Protein AF-A0A3D3HXI6-F1 (afdb_monomer_lite)

Sequence (287 aa):
MFSDQHLHKLTSINSIERLLDFLRQELDWPLADGDVESLTFEYEPEDLGLKPEHAPKINRIYQIRSMTKDQPWGIFFIDFENKKLPITLMRRILNHLRVKNRSQAIQSWNAGDLLFMTTYGEEAEGMREVAFAHFHQQAGDLPTLNVFQWDAQDTEAKLKTTYQTLRGNLGWPADINDADAWRNQWRQPFKHKAGHTIRTAKGLAEKLAELSRQIRDRVNEVLAAETEKGPVTKLYIAFKGALIHDLKAEDFADTFAQTITYGLFSAAVSRRYPEEAGSKSLTTETI

Structure (mmCIF, N/CA/C/O backbone):
data_AF-A0A3D3HXI6-F1
#
_entry.id   AF-A0A3D3HXI6-F1
#
loop_
_atom_site.group_PDB
_atom_site.id
_atom_site.type_symbol
_atom_site.label_atom_id
_atom_site.label_alt_id
_atom_site.label_comp_id
_atom_site.label_asym_id
_atom_site.label_entity_id
_atom_site.label_seq_id
_atom_site.pdbx_PDB_ins_code
_atom_site.Cartn_x
_atom_site.Cartn_y
_atom_site.Cartn_z
_atom_site.occupancy
_atom_site.B_iso_or_equiv
_atom_site.auth_seq_id
_atom_site.auth_comp_id
_atom_site.auth_asym_id
_atom_site.auth_atom_id
_atom_site.pdbx_PDB_model_num
ATOM 1 N N . MET A 1 1 ? 9.291 -12.986 14.597 1.00 56.41 1 MET A N 1
ATOM 2 C CA . MET A 1 1 ? 8.526 -12.087 15.493 1.00 56.41 1 MET A CA 1
ATOM 3 C C . MET A 1 1 ? 8.560 -10.700 14.872 1.00 56.41 1 MET A C 1
ATOM 5 O O . MET A 1 1 ? 9.619 -10.313 14.404 1.00 56.41 1 MET A O 1
ATOM 9 N N . PHE A 1 2 ? 7.425 -10.009 14.760 1.00 72.81 2 PHE A N 1
ATOM 10 C CA . PHE A 1 2 ? 7.391 -8.642 14.224 1.00 72.81 2 PHE A CA 1
ATOM 11 C C . PHE A 1 2 ? 7.980 -7.674 15.263 1.00 72.81 2 PHE A C 1
ATOM 13 O O . PHE A 1 2 ? 7.606 -7.790 16.428 1.00 72.81 2 PHE A O 1
ATOM 20 N N . SER A 1 3 ? 8.899 -6.790 14.867 1.00 83.88 3 SER A N 1
ATOM 21 C CA . SER A 1 3 ? 9.623 -5.873 15.758 1.00 83.88 3 SER A CA 1
ATOM 22 C C . SER A 1 3 ? 9.557 -4.428 15.254 1.00 83.88 3 SER A C 1
ATOM 24 O O . SER A 1 3 ? 9.268 -4.189 14.078 1.00 83.88 3 SER A O 1
ATOM 26 N N . ASP A 1 4 ? 9.903 -3.473 16.119 1.00 82.88 4 ASP A N 1
ATOM 27 C CA . ASP A 1 4 ? 9.992 -2.042 15.781 1.00 82.88 4 ASP A CA 1
ATOM 28 C C . ASP A 1 4 ? 10.967 -1.763 14.630 1.00 82.88 4 ASP A C 1
ATOM 30 O O . ASP A 1 4 ? 10.783 -0.834 13.843 1.00 82.88 4 ASP A O 1
ATOM 34 N N . GLN A 1 5 ? 11.980 -2.617 14.467 1.00 87.44 5 GLN A N 1
ATOM 35 C CA . GLN A 1 5 ? 12.914 -2.532 13.350 1.00 87.44 5 GLN A CA 1
ATOM 36 C C . GLN A 1 5 ? 12.219 -2.772 12.000 1.00 87.44 5 GLN A C 1
ATOM 38 O O . GLN A 1 5 ? 12.543 -2.095 11.024 1.00 87.44 5 GLN A O 1
ATOM 43 N N . HIS A 1 6 ? 11.246 -3.687 11.933 1.00 88.69 6 HIS A N 1
ATOM 44 C CA . HIS A 1 6 ? 10.480 -3.928 10.706 1.00 88.69 6 HIS A CA 1
ATOM 45 C C . HIS A 1 6 ? 9.572 -2.742 10.364 1.00 88.69 6 HIS A C 1
ATOM 47 O O . HIS A 1 6 ? 9.449 -2.391 9.191 1.00 88.69 6 HIS A O 1
ATOM 53 N N . LEU A 1 7 ? 8.976 -2.097 11.376 1.00 87.00 7 LEU A N 1
ATOM 54 C CA . LEU A 1 7 ? 8.206 -0.864 11.183 1.00 87.00 7 LEU A CA 1
ATOM 55 C C . LEU A 1 7 ? 9.090 0.228 10.594 1.00 87.00 7 LEU A C 1
ATOM 57 O O . LEU A 1 7 ? 8.753 0.785 9.554 1.00 87.00 7 LEU A O 1
ATOM 61 N N . HIS A 1 8 ? 10.252 0.466 11.203 1.00 88.31 8 HIS A N 1
ATOM 62 C CA . HIS A 1 8 ? 11.180 1.491 10.741 1.00 88.31 8 HIS A CA 1
ATOM 63 C C . HIS A 1 8 ? 11.639 1.258 9.294 1.00 88.31 8 HIS A C 1
ATOM 65 O O . HIS A 1 8 ? 11.675 2.191 8.490 1.00 88.31 8 HIS A O 1
ATOM 71 N N . LYS A 1 9 ? 11.956 0.010 8.927 1.00 91.00 9 LYS A N 1
ATOM 72 C CA . LYS A 1 9 ? 12.316 -0.335 7.545 1.00 91.00 9 LYS A CA 1
ATOM 73 C C . LYS A 1 9 ? 11.165 -0.089 6.571 1.00 91.00 9 LYS A C 1
ATOM 75 O O . LYS A 1 9 ? 11.407 0.455 5.504 1.00 91.00 9 LYS A O 1
ATOM 80 N N . LEU A 1 10 ? 9.928 -0.423 6.941 1.00 91.50 10 LEU A N 1
ATOM 81 C CA . LEU A 1 10 ? 8.755 -0.199 6.092 1.00 91.50 10 LEU A CA 1
ATOM 82 C C . LEU A 1 10 ? 8.437 1.296 5.899 1.00 91.50 10 LEU A C 1
ATOM 84 O O . LEU A 1 10 ? 8.071 1.709 4.799 1.00 91.50 10 LEU A O 1
ATOM 88 N N . THR A 1 11 ? 8.555 2.106 6.953 1.00 90.00 11 THR A N 1
ATOM 89 C CA . THR A 1 11 ? 8.225 3.543 6.916 1.00 90.00 11 THR A CA 1
ATOM 90 C C . THR A 1 11 ? 9.346 4.412 6.353 1.00 90.00 11 THR A C 1
ATOM 92 O O . THR A 1 11 ? 9.101 5.562 6.008 1.00 90.00 11 THR A O 1
ATOM 95 N N . SER A 1 12 ? 10.576 3.896 6.269 1.00 89.94 12 SER A N 1
ATOM 96 C CA . SER A 1 12 ? 11.726 4.619 5.702 1.00 89.94 12 SER A CA 1
ATOM 97 C C . SER A 1 12 ? 11.874 4.460 4.185 1.00 89.94 12 SER A C 1
ATOM 99 O O . SER A 1 12 ? 12.809 5.011 3.605 1.00 89.94 12 SER A O 1
ATOM 101 N N . ILE A 1 13 ? 10.964 3.735 3.526 1.00 91.75 13 ILE A N 1
ATOM 102 C CA . ILE A 1 13 ? 10.958 3.585 2.068 1.00 91.75 13 ILE A CA 1
ATOM 103 C C . ILE A 1 13 ? 10.524 4.910 1.437 1.00 91.75 13 ILE A C 1
ATOM 105 O O . ILE A 1 13 ? 9.343 5.237 1.391 1.00 91.75 13 ILE A O 1
ATOM 109 N N . ASN A 1 14 ? 11.491 5.674 0.942 1.00 88.69 14 ASN A N 1
ATOM 110 C CA . ASN A 1 14 ? 11.259 6.948 0.255 1.00 88.69 14 ASN A CA 1
ATOM 111 C C . ASN A 1 14 ? 12.102 7.123 -1.020 1.00 88.69 14 ASN A C 1
ATOM 113 O O . ASN A 1 14 ? 11.890 8.092 -1.752 1.00 88.69 14 ASN A O 1
ATOM 117 N N . SER A 1 15 ? 13.004 6.175 -1.290 1.00 90.81 15 SER A N 1
ATOM 118 C CA . SER A 1 15 ? 13.916 6.140 -2.430 1.00 90.81 15 SER A CA 1
ATOM 119 C C . SER A 1 15 ? 14.063 4.711 -2.966 1.00 90.81 15 SER A C 1
ATOM 121 O O . SER A 1 15 ? 13.658 3.740 -2.313 1.00 90.81 15 SER A O 1
ATOM 123 N N . ILE A 1 16 ? 14.670 4.574 -4.148 1.00 94.25 16 ILE A N 1
ATOM 124 C CA . ILE A 1 16 ? 14.946 3.269 -4.760 1.00 94.25 16 ILE A CA 1
ATOM 125 C C . ILE A 1 16 ? 15.924 2.441 -3.918 1.00 94.25 16 ILE A C 1
ATOM 127 O O . ILE A 1 16 ? 15.717 1.246 -3.751 1.00 94.25 16 ILE A O 1
ATOM 131 N N . GLU A 1 17 ? 16.939 3.056 -3.314 1.00 93.81 17 GLU A N 1
ATOM 132 C CA . GLU A 1 17 ? 17.927 2.379 -2.467 1.00 93.81 17 GLU A CA 1
ATOM 133 C C . GLU A 1 17 ? 17.247 1.728 -1.259 1.00 93.81 17 GLU A C 1
ATOM 135 O O . GLU A 1 17 ? 17.401 0.532 -1.013 1.00 93.81 17 GLU A O 1
ATOM 140 N N . ARG A 1 18 ? 16.414 2.502 -0.549 1.00 93.69 18 ARG A N 1
ATOM 141 C CA . ARG A 1 18 ? 15.660 2.020 0.617 1.00 93.69 18 ARG A CA 1
ATOM 142 C C . ARG A 1 18 ? 14.665 0.930 0.239 1.00 93.69 18 ARG A C 1
ATOM 144 O O . ARG A 1 18 ? 14.468 -0.012 1.005 1.00 93.69 18 ARG A O 1
ATOM 151 N N . LEU A 1 19 ? 14.052 1.047 -0.938 1.00 95.25 19 LEU A N 1
ATOM 152 C CA . LEU A 1 19 ? 13.181 0.012 -1.472 1.00 95.25 19 LEU A CA 1
ATOM 153 C C . LEU A 1 19 ? 13.962 -1.276 -1.759 1.00 95.25 19 LEU A C 1
ATOM 155 O O . LEU A 1 19 ? 13.554 -2.328 -1.283 1.00 95.25 19 LEU A O 1
ATOM 159 N N . LEU A 1 20 ? 15.077 -1.213 -2.491 1.00 95.62 20 LEU A N 1
ATOM 160 C CA . LEU A 1 20 ? 15.899 -2.387 -2.810 1.00 95.62 20 LEU A CA 1
ATOM 161 C C . LEU A 1 20 ? 16.409 -3.080 -1.538 1.00 95.62 20 LEU A C 1
ATOM 163 O O . LEU A 1 20 ? 16.346 -4.307 -1.446 1.00 95.62 20 LEU A O 1
ATOM 167 N N . ASP A 1 21 ? 16.822 -2.311 -0.530 1.00 94.44 21 ASP A N 1
ATOM 168 C CA . ASP A 1 21 ? 17.205 -2.845 0.779 1.00 94.44 21 ASP A CA 1
ATOM 169 C C . ASP A 1 21 ? 16.044 -3.561 1.475 1.00 94.44 21 ASP A C 1
ATOM 171 O O . ASP A 1 21 ? 16.225 -4.660 2.006 1.00 94.44 21 ASP A O 1
ATOM 175 N N . PHE A 1 22 ? 14.841 -2.982 1.443 1.00 95.25 22 PHE A N 1
ATOM 176 C CA . PHE A 1 22 ? 13.644 -3.623 1.982 1.00 95.25 22 PHE A CA 1
ATOM 177 C C . PHE A 1 22 ? 13.309 -4.919 1.230 1.00 95.25 22 PHE A C 1
ATOM 179 O O . PHE A 1 22 ? 13.075 -5.949 1.858 1.00 95.25 22 PHE A O 1
ATOM 186 N N . LEU A 1 23 ? 13.340 -4.916 -0.104 1.00 96.00 23 LEU A N 1
ATOM 187 C CA . LEU A 1 23 ? 13.078 -6.111 -0.912 1.00 96.00 23 LEU A CA 1
ATOM 188 C C . LEU A 1 23 ? 14.084 -7.232 -0.594 1.00 96.00 23 LEU A C 1
ATOM 190 O O . LEU A 1 23 ? 13.684 -8.380 -0.393 1.00 96.00 23 LEU A O 1
ATOM 194 N N . ARG A 1 24 ? 15.377 -6.897 -0.483 1.00 94.94 24 ARG A N 1
ATOM 195 C CA . ARG A 1 24 ? 16.449 -7.854 -0.169 1.00 94.94 24 ARG A CA 1
ATOM 196 C C . ARG A 1 24 ? 16.308 -8.421 1.245 1.00 94.94 24 ARG A C 1
ATOM 198 O O . ARG A 1 24 ? 16.303 -9.633 1.427 1.00 94.94 24 ARG A O 1
ATOM 205 N N . GLN A 1 25 ? 16.209 -7.551 2.249 1.00 93.69 25 GLN A N 1
ATOM 206 C CA . GLN A 1 25 ? 16.309 -7.945 3.660 1.00 93.69 25 GLN A CA 1
ATOM 207 C C . GLN A 1 25 ? 14.980 -8.421 4.247 1.00 93.69 25 GLN A C 1
ATOM 209 O O . GLN A 1 25 ? 14.967 -9.279 5.124 1.00 93.69 25 GLN A O 1
ATOM 214 N N . GLU A 1 26 ? 13.869 -7.840 3.793 1.00 94.62 26 GLU A N 1
ATOM 215 C CA . GLU A 1 26 ? 12.546 -8.056 4.373 1.00 94.62 26 GLU A CA 1
ATOM 216 C C . GLU A 1 26 ? 11.618 -8.840 3.463 1.00 94.62 26 GLU A C 1
ATOM 218 O O . GLU A 1 26 ? 10.618 -9.328 3.969 1.00 94.62 26 GLU A O 1
ATOM 223 N N . LEU A 1 27 ? 11.906 -9.043 2.172 1.00 95.62 27 LEU A N 1
ATOM 224 C CA . LEU A 1 27 ? 11.091 -9.885 1.273 1.00 95.62 27 LEU A CA 1
ATOM 225 C C . LEU A 1 27 ? 11.862 -11.066 0.643 1.00 95.62 27 LEU A C 1
ATOM 227 O O . LEU A 1 27 ? 11.282 -11.803 -0.149 1.00 95.62 27 LEU A O 1
ATOM 231 N N . ASP A 1 28 ? 13.124 -11.292 1.023 1.00 95.25 28 ASP A N 1
ATOM 232 C CA . ASP A 1 28 ? 14.001 -12.366 0.512 1.00 95.25 28 ASP A CA 1
ATOM 233 C C . ASP A 1 28 ? 14.252 -12.304 -1.003 1.00 95.25 28 ASP A C 1
ATOM 235 O O . ASP A 1 28 ? 14.486 -13.328 -1.647 1.00 95.25 28 ASP A O 1
ATOM 239 N N . TRP A 1 29 ? 14.186 -11.117 -1.610 1.00 96.00 29 TRP A N 1
ATOM 240 C CA . TRP A 1 29 ? 14.470 -10.998 -3.037 1.00 96.00 29 TRP A CA 1
ATOM 241 C C . TRP A 1 29 ? 15.962 -11.266 -3.297 1.00 96.00 29 TRP A C 1
ATOM 243 O O . TRP A 1 29 ? 16.801 -10.645 -2.637 1.00 96.00 29 TRP A O 1
ATOM 253 N N . PRO A 1 30 ? 16.321 -12.129 -4.272 1.00 94.75 30 PRO A N 1
ATOM 254 C CA . PRO A 1 30 ? 17.699 -12.495 -4.595 1.00 94.75 30 PRO A CA 1
ATOM 255 C C . PRO A 1 30 ? 18.368 -11.393 -5.428 1.00 94.75 30 PRO A C 1
ATOM 257 O O . PRO A 1 30 ? 18.804 -11.599 -6.560 1.00 94.75 30 PRO A O 1
ATOM 260 N N . LEU A 1 31 ? 18.393 -10.183 -4.875 1.00 92.81 31 LEU A N 1
ATOM 261 C CA . LEU A 1 31 ? 19.082 -9.034 -5.440 1.00 92.81 31 LEU A CA 1
ATOM 262 C C . LEU A 1 31 ? 20.581 -9.214 -5.216 1.00 92.81 31 LEU A C 1
ATOM 264 O O . LEU A 1 31 ? 21.012 -9.364 -4.072 1.00 92.81 31 LEU A O 1
ATOM 268 N N . ALA A 1 32 ? 21.361 -9.163 -6.297 1.00 86.75 32 ALA A N 1
ATOM 269 C CA . ALA A 1 32 ? 22.816 -9.205 -6.217 1.00 86.75 32 ALA A CA 1
ATOM 270 C C . ALA A 1 32 ? 23.358 -8.076 -5.324 1.00 86.75 32 ALA A C 1
ATOM 272 O O . ALA A 1 32 ? 22.712 -7.036 -5.141 1.00 86.75 32 ALA A O 1
ATOM 273 N N . ASP A 1 33 ? 24.550 -8.279 -4.773 1.00 81.94 33 ASP A N 1
ATOM 274 C CA . ASP A 1 33 ? 25.285 -7.206 -4.115 1.00 81.94 33 ASP A CA 1
ATOM 275 C C . ASP A 1 33 ? 25.761 -6.220 -5.185 1.00 81.94 33 ASP A C 1
ATOM 277 O O . ASP A 1 33 ? 26.449 -6.595 -6.135 1.00 81.94 33 ASP A O 1
ATOM 281 N N . GLY A 1 34 ? 25.339 -4.967 -5.059 1.00 82.00 34 GLY A N 1
ATOM 282 C CA . GLY A 1 34 ? 25.547 -3.952 -6.079 1.00 82.00 34 GLY A CA 1
ATOM 283 C C . GLY A 1 34 ? 24.804 -2.664 -5.755 1.00 82.00 34 GLY A C 1
ATOM 284 O O . GLY A 1 34 ? 23.965 -2.619 -4.849 1.00 82.00 34 GLY A O 1
ATOM 285 N N . ASP A 1 35 ? 25.147 -1.616 -6.493 1.00 88.19 35 ASP A N 1
ATOM 286 C CA . ASP A 1 35 ? 24.468 -0.326 -6.465 1.00 88.19 35 ASP A CA 1
ATOM 287 C C . ASP A 1 35 ? 23.186 -0.333 -7.320 1.00 88.19 35 ASP A C 1
ATOM 289 O O . ASP A 1 35 ? 22.835 -1.318 -7.976 1.00 88.19 35 ASP A O 1
ATOM 293 N N . VAL A 1 36 ? 22.466 0.788 -7.312 1.00 90.88 36 VAL A N 1
ATOM 294 C CA . VAL A 1 36 ? 21.223 0.952 -8.080 1.00 90.88 36 VAL A CA 1
ATOM 295 C C . VAL A 1 36 ? 21.457 0.745 -9.579 1.00 90.88 36 VAL A C 1
ATOM 297 O O . VAL A 1 36 ? 20.647 0.087 -10.230 1.00 90.88 36 VAL A O 1
ATOM 300 N N . GLU A 1 37 ? 22.565 1.246 -10.125 1.00 90.44 37 GLU A N 1
ATOM 301 C CA . GLU A 1 37 ? 22.885 1.171 -11.557 1.00 90.44 37 GLU A CA 1
ATOM 302 C C . GLU A 1 37 ? 23.059 -0.278 -12.034 1.00 90.44 37 GLU A C 1
ATOM 304 O O . GLU A 1 37 ? 22.563 -0.672 -13.095 1.00 90.44 37 GLU A O 1
ATOM 309 N N . SER A 1 38 ? 23.713 -1.109 -11.220 1.00 91.88 38 SER A N 1
ATOM 310 C CA . SER A 1 38 ? 23.904 -2.529 -11.524 1.00 91.88 38 SER A CA 1
ATOM 311 C C . SER A 1 38 ? 22.612 -3.347 -11.429 1.00 91.88 38 SER A C 1
ATOM 313 O O . SER A 1 38 ? 22.458 -4.338 -12.147 1.00 91.88 38 SER A O 1
ATOM 315 N N . LEU A 1 39 ? 21.666 -2.931 -10.581 1.00 93.44 39 LEU A N 1
ATOM 316 C CA . LEU A 1 39 ? 20.417 -3.648 -10.307 1.00 93.44 39 LEU A CA 1
ATOM 317 C C . LEU A 1 39 ? 19.233 -3.165 -11.148 1.00 93.44 39 LEU A C 1
ATOM 319 O O . LEU A 1 39 ? 18.200 -3.840 -11.195 1.00 93.44 39 LEU A O 1
ATOM 323 N N . THR A 1 40 ? 19.361 -2.025 -11.824 1.00 94.75 40 THR A N 1
ATOM 324 C CA . THR A 1 40 ? 18.249 -1.390 -12.535 1.00 94.75 40 THR A CA 1
ATOM 325 C C . THR A 1 40 ? 18.613 -0.968 -13.959 1.00 94.75 40 THR A C 1
ATOM 327 O O . THR A 1 40 ? 19.767 -1.045 -14.387 1.00 94.75 40 THR A O 1
ATOM 330 N N . PHE A 1 41 ? 17.590 -0.593 -14.720 1.00 93.44 41 PHE A N 1
ATOM 331 C CA . PHE A 1 41 ? 17.695 0.193 -15.942 1.00 93.44 41 PHE A CA 1
ATOM 332 C C . PHE A 1 41 ? 16.931 1.495 -15.725 1.00 93.44 41 PHE A C 1
ATOM 334 O O . PHE A 1 41 ? 15.755 1.454 -15.359 1.00 93.44 41 PHE A O 1
ATOM 341 N N . GLU A 1 42 ? 17.591 2.628 -15.929 1.00 93.81 42 GLU A N 1
ATOM 342 C CA . GLU A 1 42 ? 16.956 3.944 -15.877 1.00 93.81 42 GLU A CA 1
ATOM 343 C C . GLU A 1 42 ? 16.207 4.222 -17.182 1.00 93.81 42 GLU A C 1
ATOM 345 O O . GLU A 1 42 ? 16.656 3.820 -18.257 1.00 93.81 42 GLU A O 1
ATOM 350 N N . TYR A 1 43 ? 15.049 4.866 -17.070 1.00 91.06 43 TYR A N 1
ATOM 351 C CA . TYR A 1 43 ? 14.214 5.267 -18.199 1.00 91.06 43 TYR A CA 1
ATOM 352 C C . TYR A 1 43 ? 13.936 6.760 -18.124 1.00 91.06 43 TYR A C 1
ATOM 354 O O . TYR A 1 43 ? 13.587 7.275 -17.059 1.00 91.06 43 TYR A O 1
ATOM 362 N N . GLU A 1 44 ? 13.969 7.423 -19.273 1.00 89.75 44 GLU A N 1
ATOM 363 C CA . GLU A 1 44 ? 13.403 8.759 -19.389 1.00 89.75 44 GLU A CA 1
ATOM 364 C C . GLU A 1 44 ? 11.875 8.676 -19.565 1.00 89.75 44 GLU A C 1
ATOM 366 O O . GLU A 1 44 ? 11.343 7.677 -20.075 1.00 89.75 44 GLU A O 1
ATOM 371 N N . PRO A 1 45 ? 11.108 9.709 -19.173 1.00 88.62 45 PRO A N 1
ATOM 372 C CA . PRO A 1 45 ? 9.664 9.747 -19.400 1.00 88.62 45 PRO A CA 1
ATOM 373 C C . PRO A 1 45 ? 9.270 9.483 -20.866 1.00 88.62 45 PRO A C 1
ATOM 375 O O . PRO A 1 45 ? 8.275 8.799 -21.137 1.00 88.62 45 PRO A O 1
ATOM 378 N N . GLU A 1 46 ? 10.054 9.991 -21.816 1.00 86.56 46 GLU A N 1
ATOM 379 C CA . GLU A 1 46 ? 9.859 9.824 -23.256 1.00 86.56 46 GLU A CA 1
ATOM 380 C C . GLU A 1 46 ? 9.989 8.361 -23.701 1.00 86.56 46 GLU A C 1
ATOM 382 O O . GLU A 1 46 ? 9.214 7.921 -24.559 1.00 86.56 46 GLU A O 1
ATOM 387 N N . ASP A 1 47 ? 10.887 7.589 -23.078 1.00 84.94 47 ASP A N 1
ATOM 388 C CA . ASP A 1 47 ? 11.080 6.158 -23.358 1.00 84.94 47 ASP A CA 1
ATOM 389 C C . ASP A 1 47 ? 9.843 5.327 -22.990 1.00 84.94 47 ASP A C 1
ATOM 391 O O . ASP A 1 47 ? 9.640 4.228 -23.502 1.00 84.94 47 ASP A O 1
ATOM 395 N N . LEU A 1 48 ? 8.980 5.863 -22.121 1.00 84.50 48 LEU A N 1
ATOM 396 C CA . LEU A 1 48 ? 7.706 5.262 -21.727 1.00 84.50 48 LEU A CA 1
ATOM 397 C C . LEU A 1 48 ? 6.495 5.922 -22.399 1.00 84.50 48 LEU A C 1
ATOM 399 O O . LEU A 1 48 ? 5.350 5.756 -21.960 1.00 84.50 48 LEU A O 1
ATOM 403 N N . GLY A 1 49 ? 6.729 6.668 -23.482 1.00 82.06 49 GLY A N 1
ATOM 404 C CA . GLY A 1 49 ? 5.686 7.306 -24.279 1.00 82.06 49 GLY A CA 1
ATOM 405 C C . GLY A 1 49 ? 4.963 8.436 -23.552 1.00 82.06 49 GLY A C 1
ATOM 406 O O . GLY A 1 49 ? 3.813 8.753 -23.888 1.00 82.06 49 GLY A O 1
ATOM 407 N N . LEU A 1 50 ? 5.597 9.030 -22.541 1.00 85.75 50 LEU A N 1
ATOM 408 C CA . LEU A 1 50 ? 5.089 10.230 -21.898 1.00 85.75 50 LEU A CA 1
ATOM 409 C C . LEU A 1 50 ? 5.499 11.455 -22.708 1.00 85.75 50 LEU A C 1
ATOM 411 O O . LEU A 1 50 ? 6.581 11.538 -23.278 1.00 85.75 50 LEU A O 1
ATOM 415 N N . LYS A 1 51 ? 4.579 12.414 -22.794 1.00 84.94 51 LYS A N 1
ATOM 416 C CA . LYS A 1 51 ? 4.842 13.690 -23.452 1.00 84.94 51 LYS A CA 1
ATOM 417 C C . LYS A 1 51 ? 5.681 14.587 -22.531 1.00 84.94 51 LYS A C 1
ATOM 419 O O . LYS A 1 51 ? 5.486 14.506 -21.315 1.00 84.94 51 LYS A O 1
ATOM 424 N N . PRO A 1 52 ? 6.457 15.539 -23.079 1.00 80.62 52 PRO A N 1
ATOM 425 C CA . PRO A 1 52 ? 7.249 16.482 -22.282 1.00 80.62 52 PRO A CA 1
ATOM 426 C C . PRO A 1 52 ? 6.432 17.264 -21.240 1.00 80.62 52 PRO A C 1
ATOM 428 O O . PRO A 1 52 ? 6.917 17.574 -20.163 1.00 80.62 52 PRO A O 1
ATOM 431 N N . GLU A 1 53 ? 5.145 17.523 -21.500 1.00 83.25 53 GLU A N 1
ATOM 432 C CA . GLU A 1 53 ? 4.219 18.177 -20.553 1.00 83.25 53 GLU A CA 1
ATOM 433 C C . GLU A 1 53 ? 3.941 17.368 -19.266 1.00 83.25 53 GLU A C 1
ATOM 435 O O . GLU A 1 53 ? 3.368 17.881 -18.302 1.00 83.25 53 GLU A O 1
ATOM 440 N N . HIS A 1 54 ? 4.270 16.076 -19.256 1.00 79.31 54 HIS A N 1
ATOM 441 C CA . HIS A 1 54 ? 4.103 15.182 -18.113 1.00 79.31 54 HIS A CA 1
ATOM 442 C C . HIS A 1 54 ? 5.425 14.864 -17.410 1.00 79.31 54 HIS A C 1
ATOM 444 O O . HIS A 1 54 ? 5.375 14.475 -16.245 1.00 79.31 54 HIS A O 1
ATOM 450 N N . ALA A 1 55 ? 6.562 15.061 -18.085 1.00 73.62 55 ALA A N 1
ATOM 451 C CA . ALA A 1 55 ? 7.895 14.769 -17.567 1.00 73.62 55 ALA A CA 1
ATOM 452 C C . ALA A 1 55 ? 8.212 15.475 -16.233 1.00 73.62 55 ALA A C 1
ATOM 454 O O . ALA A 1 55 ? 8.667 14.780 -15.332 1.00 73.62 55 ALA A O 1
ATOM 455 N N . PRO A 1 56 ? 7.859 16.764 -16.006 1.00 75.81 56 PRO A N 1
ATOM 456 C CA . PRO A 1 56 ? 8.156 17.433 -14.735 1.00 75.81 56 PRO A CA 1
ATOM 457 C C . PRO A 1 56 ? 7.540 16.755 -13.509 1.00 75.81 56 PRO A C 1
ATOM 459 O O . PRO A 1 56 ? 7.996 16.967 -12.403 1.00 75.81 56 PRO A O 1
ATOM 462 N N . LYS A 1 57 ? 6.497 15.935 -13.691 1.00 83.50 57 LYS A N 1
ATOM 463 C CA . LYS A 1 57 ? 5.784 15.277 -12.588 1.00 83.50 57 LYS A CA 1
ATOM 464 C C . LYS A 1 57 ? 6.461 13.992 -12.111 1.00 83.50 57 LYS A C 1
ATOM 466 O O . LYS A 1 57 ? 5.955 13.359 -11.182 1.00 83.50 57 LYS A O 1
ATOM 471 N N . ILE A 1 58 ? 7.526 13.565 -12.783 1.00 88.81 58 ILE A N 1
ATOM 472 C CA . ILE A 1 58 ? 8.247 12.327 -12.514 1.00 88.81 58 ILE A CA 1
ATOM 473 C C . ILE A 1 58 ? 9.687 12.693 -12.200 1.00 88.81 58 ILE A C 1
ATOM 475 O O . ILE A 1 58 ? 10.367 13.292 -13.023 1.00 88.81 58 ILE A O 1
ATOM 479 N N . ASN A 1 59 ? 10.146 12.294 -11.021 1.00 90.50 59 ASN A N 1
ATOM 480 C CA . ASN A 1 59 ? 11.520 12.517 -10.607 1.00 90.50 59 ASN A CA 1
ATOM 481 C C . ASN A 1 59 ? 12.443 11.481 -11.245 1.00 90.50 59 ASN A C 1
ATOM 483 O O . ASN A 1 59 ? 13.501 11.836 -11.751 1.00 90.50 59 ASN A O 1
ATOM 487 N N . ARG A 1 60 ? 12.067 10.193 -11.172 1.00 92.81 60 ARG A N 1
ATOM 488 C CA . ARG A 1 60 ? 12.891 9.062 -11.629 1.00 92.81 60 ARG A CA 1
ATOM 489 C C . ARG A 1 60 ? 12.046 7.863 -12.030 1.00 92.81 60 ARG A C 1
ATOM 491 O O . ARG A 1 60 ? 10.987 7.617 -11.445 1.00 92.81 60 ARG A O 1
ATOM 498 N N . ILE A 1 61 ? 12.558 7.077 -12.972 1.00 94.44 61 ILE A N 1
ATOM 499 C CA . ILE A 1 61 ? 11.953 5.823 -13.420 1.00 94.44 61 ILE A CA 1
ATOM 500 C C . ILE A 1 61 ? 13.046 4.763 -13.521 1.00 94.44 61 ILE A C 1
ATOM 502 O O . ILE A 1 61 ? 13.973 4.891 -14.314 1.00 94.44 61 ILE A O 1
ATOM 506 N N . TYR A 1 62 ? 12.900 3.682 -12.759 1.00 95.69 62 TYR A N 1
ATOM 507 C CA . TYR A 1 62 ? 13.799 2.536 -12.823 1.00 95.69 62 TYR A CA 1
ATOM 508 C C . TYR A 1 62 ? 13.017 1.263 -13.110 1.00 95.69 62 TYR A C 1
ATOM 510 O O . TYR A 1 62 ? 12.020 0.970 -12.457 1.00 95.69 62 TYR A O 1
ATOM 518 N N . GLN A 1 63 ? 13.491 0.449 -14.040 1.00 94.88 63 GLN A N 1
ATOM 519 C CA . GLN A 1 63 ? 13.104 -0.952 -14.125 1.00 94.88 63 GLN A CA 1
ATOM 520 C C . GLN A 1 63 ? 14.086 -1.777 -13.294 1.00 94.88 63 GLN A C 1
ATOM 522 O O . GLN A 1 63 ? 15.289 -1.731 -13.541 1.00 94.88 63 GLN A O 1
ATOM 527 N N . ILE A 1 64 ? 13.595 -2.575 -12.349 1.00 95.00 64 ILE A N 1
ATOM 528 C CA . ILE A 1 64 ? 14.437 -3.538 -11.632 1.00 95.00 64 ILE A CA 1
ATOM 529 C C . ILE A 1 64 ? 14.738 -4.707 -12.574 1.00 95.00 64 ILE A C 1
ATOM 531 O O . ILE A 1 64 ? 13.835 -5.256 -13.213 1.00 95.00 64 ILE A O 1
ATOM 535 N N . ARG A 1 65 ? 16.017 -5.080 -12.679 1.00 92.81 65 ARG A N 1
ATOM 536 C CA . ARG A 1 65 ? 16.465 -6.180 -13.539 1.00 92.81 65 ARG A CA 1
ATOM 537 C C . ARG A 1 65 ? 15.857 -7.502 -13.086 1.00 92.81 65 ARG A C 1
ATOM 539 O O . ARG A 1 65 ? 15.731 -7.768 -11.894 1.00 92.81 65 ARG A O 1
ATOM 546 N N . SER A 1 66 ? 15.512 -8.345 -14.055 1.00 91.50 66 SER A N 1
ATOM 547 C CA . SER A 1 66 ? 15.009 -9.691 -13.790 1.00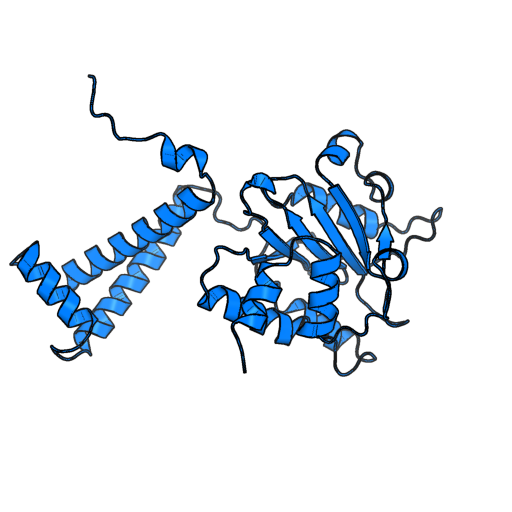 91.50 66 SER A CA 1
ATOM 548 C C . SER A 1 66 ? 16.063 -10.516 -13.054 1.00 91.50 66 SER A C 1
ATOM 550 O O . SER A 1 66 ? 17.207 -10.595 -13.500 1.00 91.50 66 SER A O 1
ATOM 552 N N . MET A 1 67 ? 15.678 -11.164 -11.956 1.00 92.75 67 MET A N 1
ATOM 553 C CA . MET A 1 67 ? 16.600 -11.979 -11.157 1.00 92.75 67 MET A CA 1
ATOM 554 C C . MET A 1 67 ? 16.692 -13.420 -11.673 1.00 92.75 67 MET A C 1
ATOM 556 O O . MET A 1 67 ? 17.625 -14.145 -11.341 1.00 92.75 67 MET A O 1
ATOM 560 N N . THR A 1 68 ? 15.729 -13.851 -12.494 1.00 89.44 68 THR A N 1
ATOM 561 C CA . THR A 1 68 ? 15.726 -15.162 -13.158 1.00 89.44 68 THR A CA 1
ATOM 562 C C . THR A 1 68 ? 15.329 -15.020 -14.625 1.00 89.44 68 THR A C 1
ATOM 564 O O . THR A 1 68 ? 14.685 -14.046 -15.020 1.00 89.44 68 THR A O 1
ATOM 567 N N . LYS A 1 69 ? 15.725 -15.997 -15.450 1.00 84.62 69 LYS A N 1
ATOM 568 C CA . LYS A 1 69 ? 15.472 -15.988 -16.899 1.00 84.62 69 LYS A CA 1
ATOM 569 C C . LYS A 1 69 ? 13.978 -16.035 -17.236 1.00 84.62 69 LYS A C 1
ATOM 571 O O . LYS A 1 69 ? 13.541 -15.333 -18.141 1.00 84.62 69 LYS A O 1
ATOM 576 N N . ASP A 1 70 ? 13.223 -16.833 -16.487 1.00 86.06 70 ASP A N 1
ATOM 577 C CA . ASP A 1 70 ? 11.801 -17.097 -16.726 1.00 86.06 70 ASP A CA 1
ATOM 578 C C . ASP A 1 70 ? 10.894 -16.310 -15.764 1.00 86.06 70 ASP A C 1
ATOM 580 O O . ASP A 1 70 ? 9.735 -16.660 -15.547 1.00 86.06 70 ASP A O 1
ATOM 584 N N . GLN A 1 71 ? 11.416 -15.216 -15.196 1.00 90.19 71 GLN A N 1
ATOM 585 C CA . GLN A 1 71 ? 10.647 -14.313 -14.350 1.00 90.19 71 GLN A CA 1
ATOM 586 C C . GLN A 1 71 ? 9.438 -13.762 -15.125 1.00 90.19 71 GLN A C 1
ATOM 588 O O . GLN A 1 71 ? 9.619 -13.072 -16.133 1.00 90.19 71 GLN A O 1
ATOM 593 N N . PRO A 1 72 ? 8.201 -13.990 -14.647 1.00 90.06 72 PRO A N 1
ATOM 594 C CA . PRO A 1 72 ? 7.020 -13.515 -15.351 1.00 90.06 72 PRO A CA 1
ATOM 595 C C . PRO A 1 72 ? 6.847 -11.998 -15.208 1.00 90.06 72 PRO A C 1
ATOM 597 O O . PRO A 1 72 ? 6.308 -11.363 -16.109 1.00 90.06 72 PRO A O 1
ATOM 600 N N . TRP A 1 73 ? 7.317 -11.414 -14.101 1.00 92.12 73 TRP A N 1
ATOM 601 C CA . TRP A 1 73 ? 7.036 -10.035 -13.707 1.00 92.12 73 TRP A CA 1
ATOM 602 C C . TRP A 1 73 ? 8.027 -9.005 -14.262 1.00 92.12 73 TRP A C 1
ATOM 604 O O . TRP A 1 73 ? 9.236 -9.129 -14.067 1.00 92.12 73 TRP A O 1
ATOM 614 N N . GLY A 1 74 ? 7.509 -7.927 -14.854 1.00 92.50 74 GLY A N 1
ATOM 615 C CA . GLY A 1 74 ? 8.236 -6.670 -15.038 1.00 92.50 74 GLY A CA 1
ATOM 616 C C . GLY A 1 74 ? 8.021 -5.759 -13.831 1.00 92.50 74 GLY A C 1
ATOM 617 O O . GLY A 1 74 ? 6.878 -5.456 -13.480 1.00 92.50 74 GLY A O 1
ATOM 618 N N . ILE A 1 75 ? 9.106 -5.345 -13.177 1.00 95.06 75 ILE A N 1
ATOM 619 C CA . ILE A 1 75 ? 9.048 -4.571 -11.934 1.00 95.06 75 ILE A CA 1
ATOM 620 C C . ILE A 1 75 ? 9.632 -3.187 -12.184 1.00 95.06 75 ILE A C 1
ATOM 622 O O . ILE A 1 75 ? 10.776 -3.058 -12.618 1.00 95.06 75 ILE A O 1
ATOM 626 N N . PHE A 1 76 ? 8.844 -2.159 -11.894 1.00 95.44 76 PHE A N 1
ATOM 627 C CA . PHE A 1 76 ? 9.214 -0.766 -12.105 1.00 95.44 76 PHE A CA 1
ATOM 628 C C . PHE A 1 76 ? 9.113 0.003 -10.800 1.00 95.44 76 PHE A C 1
ATOM 630 O O . PHE A 1 76 ? 8.102 -0.086 -10.108 1.00 95.44 76 PHE A O 1
ATOM 637 N N . PHE A 1 77 ? 10.128 0.796 -10.500 1.00 96.44 77 PHE A N 1
ATOM 638 C CA . PHE A 1 77 ? 10.067 1.857 -9.519 1.00 96.44 77 PHE A CA 1
ATOM 639 C C . PHE A 1 77 ? 9.823 3.195 -10.210 1.00 96.44 77 PHE A C 1
ATOM 641 O O . PHE A 1 77 ? 10.494 3.514 -11.191 1.00 96.44 77 PHE A O 1
ATOM 648 N N . ILE A 1 78 ? 8.868 3.975 -9.707 1.00 94.88 78 ILE A N 1
ATOM 649 C CA . ILE A 1 78 ? 8.584 5.311 -10.240 1.00 94.88 78 ILE A CA 1
ATOM 650 C C . ILE A 1 78 ? 8.440 6.284 -9.085 1.00 94.88 78 ILE A C 1
ATOM 652 O O . ILE A 1 78 ? 7.560 6.122 -8.237 1.00 94.88 78 ILE A O 1
ATOM 656 N N . ASP A 1 79 ? 9.270 7.315 -9.093 1.00 93.44 79 ASP A N 1
ATOM 657 C CA . ASP A 1 79 ? 9.155 8.409 -8.149 1.00 93.44 79 ASP A CA 1
ATOM 658 C C . ASP A 1 79 ? 8.416 9.592 -8.778 1.00 93.44 79 ASP A C 1
ATOM 660 O O . ASP A 1 79 ? 8.837 10.118 -9.809 1.00 93.44 79 ASP A O 1
ATOM 664 N N . PHE A 1 80 ? 7.313 10.011 -8.161 1.00 91.12 80 PHE A N 1
ATOM 665 C CA . PHE A 1 80 ? 6.520 11.153 -8.602 1.00 91.12 80 PHE A CA 1
ATOM 666 C C . PHE A 1 80 ? 6.702 12.356 -7.680 1.00 91.12 80 PHE A C 1
ATOM 668 O O . PHE A 1 80 ? 6.685 12.235 -6.456 1.00 91.12 80 PHE A O 1
ATOM 675 N N . GLU A 1 81 ? 6.707 13.543 -8.281 1.00 85.94 81 GLU A N 1
ATOM 676 C CA . GLU A 1 81 ? 6.598 14.820 -7.564 1.00 85.94 81 GLU A CA 1
ATOM 677 C C . GLU A 1 81 ? 5.158 15.069 -7.062 1.00 85.94 81 GLU A C 1
ATOM 679 O O . GLU A 1 81 ? 4.884 15.902 -6.202 1.00 85.94 81 GLU A O 1
ATOM 684 N N . ASN A 1 82 ? 4.173 14.359 -7.619 1.00 81.25 82 ASN A N 1
ATOM 685 C CA . ASN A 1 82 ? 2.767 14.616 -7.330 1.00 81.25 82 ASN A CA 1
ATOM 686 C C . ASN A 1 82 ? 2.404 14.395 -5.853 1.00 81.25 82 ASN A C 1
ATOM 688 O O . ASN A 1 82 ? 2.709 13.358 -5.278 1.00 81.25 82 ASN A O 1
ATOM 692 N N . LYS A 1 83 ? 1.552 15.273 -5.302 1.00 78.62 83 LYS A N 1
ATOM 693 C CA . LYS A 1 83 ? 0.924 15.076 -3.978 1.00 78.62 83 LYS A CA 1
ATOM 694 C C . LYS A 1 83 ? 0.056 13.805 -3.877 1.00 78.62 83 LYS A C 1
ATOM 696 O O . LYS A 1 83 ? -0.296 13.371 -2.790 1.00 78.62 83 LYS A O 1
ATOM 701 N N . LYS A 1 84 ? -0.386 13.244 -5.009 1.00 81.44 84 LYS A N 1
ATOM 702 C CA . LYS A 1 84 ? -1.268 12.064 -5.093 1.00 81.44 84 LYS A CA 1
ATOM 703 C C . LYS A 1 84 ? -0.808 11.160 -6.232 1.00 81.44 84 LYS A C 1
ATOM 705 O O . LYS A 1 84 ? -0.415 11.675 -7.277 1.00 81.44 84 LYS A O 1
ATOM 710 N N . LEU A 1 85 ? -0.984 9.846 -6.083 1.00 83.88 85 LEU A N 1
ATOM 711 C CA . LEU A 1 85 ? -0.656 8.861 -7.118 1.00 83.88 85 LEU A CA 1
ATOM 712 C C . LEU A 1 85 ? -1.329 9.193 -8.472 1.00 83.88 85 LEU A C 1
ATOM 714 O O . LEU A 1 85 ? -2.566 9.157 -8.573 1.00 83.88 85 LEU A O 1
ATOM 718 N N . PRO A 1 86 ? -0.565 9.479 -9.544 1.00 85.94 86 PRO A N 1
ATOM 719 C CA . PRO A 1 86 ? -1.129 9.907 -10.820 1.00 85.94 86 PRO A CA 1
ATOM 720 C C . PRO A 1 86 ? -1.591 8.714 -11.673 1.00 85.94 86 PRO A C 1
ATOM 722 O O . PRO A 1 86 ? -0.942 8.301 -12.633 1.00 85.94 86 PRO A O 1
ATOM 725 N N . ILE A 1 87 ? -2.783 8.188 -11.370 1.00 84.75 87 ILE A N 1
ATOM 726 C CA . ILE A 1 87 ? -3.377 7.008 -12.037 1.00 84.75 87 ILE A CA 1
ATOM 727 C C . ILE A 1 87 ? -3.386 7.136 -13.571 1.00 84.75 87 ILE A C 1
ATOM 729 O O . ILE A 1 87 ? -3.170 6.155 -14.283 1.00 84.75 87 ILE A O 1
ATOM 733 N N . THR A 1 88 ? -3.638 8.333 -14.103 1.00 83.00 88 THR A N 1
ATOM 734 C CA . THR A 1 88 ? -3.660 8.567 -15.555 1.00 83.00 88 THR A CA 1
ATOM 735 C C . THR A 1 88 ? -2.279 8.393 -16.187 1.00 83.00 88 THR A C 1
ATOM 737 O O . THR A 1 88 ? -2.195 7.823 -17.271 1.00 83.00 88 THR A O 1
ATOM 740 N N . LEU A 1 89 ? -1.203 8.829 -15.518 1.00 86.25 89 LEU A N 1
ATOM 741 C CA . LEU A 1 89 ? 0.172 8.620 -15.990 1.00 86.25 89 LEU A CA 1
ATOM 742 C C . LEU A 1 89 ? 0.535 7.136 -15.930 1.00 86.25 89 LEU A C 1
ATOM 744 O O . LEU A 1 89 ? 0.966 6.578 -16.933 1.00 86.25 89 LEU A O 1
ATOM 748 N N . MET A 1 90 ? 0.218 6.466 -14.821 1.00 88.50 90 MET A N 1
ATOM 749 C CA . MET A 1 90 ? 0.418 5.018 -14.662 1.00 88.50 90 MET A CA 1
ATOM 750 C C . MET A 1 90 ? -0.258 4.210 -15.778 1.00 88.50 90 MET A C 1
ATOM 752 O O . MET A 1 90 ? 0.321 3.281 -16.334 1.00 88.50 90 MET A O 1
ATOM 756 N N . ARG A 1 91 ? -1.490 4.583 -16.154 1.00 84.69 91 ARG A N 1
ATOM 757 C CA . ARG A 1 91 ? -2.212 3.957 -17.275 1.00 84.69 91 ARG A CA 1
ATOM 758 C C . ARG A 1 91 ? -1.540 4.202 -18.627 1.00 84.69 91 ARG A C 1
ATOM 760 O O . ARG A 1 91 ? -1.593 3.320 -19.480 1.00 84.69 91 ARG A O 1
ATOM 767 N N . ARG A 1 92 ? -0.935 5.375 -18.844 1.00 85.56 92 ARG A N 1
ATOM 768 C CA . ARG A 1 92 ? -0.178 5.671 -20.073 1.00 85.56 92 ARG A CA 1
ATOM 769 C C . ARG A 1 92 ? 1.084 4.816 -20.154 1.00 85.56 92 ARG A C 1
ATOM 771 O O . ARG A 1 92 ? 1.264 4.155 -21.171 1.00 85.56 92 ARG A O 1
ATOM 778 N N . ILE A 1 93 ? 1.857 4.759 -19.068 1.00 88.12 93 ILE A N 1
ATOM 779 C CA . ILE A 1 93 ? 3.062 3.923 -18.958 1.00 88.12 93 ILE A CA 1
ATOM 780 C C . ILE A 1 93 ? 2.718 2.456 -19.234 1.00 88.12 93 ILE A C 1
ATOM 782 O O . ILE A 1 93 ? 3.333 1.829 -20.092 1.00 88.12 93 ILE A O 1
ATOM 786 N N . LEU A 1 94 ? 1.667 1.925 -18.593 1.00 84.94 94 LEU A N 1
ATOM 787 C CA . LEU A 1 94 ? 1.192 0.564 -18.856 1.00 84.94 94 LEU A CA 1
ATOM 788 C C . LEU A 1 94 ? 0.919 0.329 -20.344 1.00 84.94 94 LEU A C 1
ATOM 790 O O . LEU A 1 94 ? 1.336 -0.680 -20.906 1.00 84.94 94 LEU A O 1
ATOM 794 N N . ASN A 1 95 ? 0.159 1.227 -20.971 1.00 82.00 95 ASN A N 1
ATOM 795 C CA . ASN A 1 95 ? -0.217 1.064 -22.368 1.00 82.00 95 ASN A CA 1
ATOM 796 C C . ASN A 1 95 ? 1.007 1.090 -23.286 1.00 82.00 95 ASN A C 1
ATOM 798 O O . ASN A 1 95 ? 1.005 0.361 -24.271 1.00 82.00 95 ASN A O 1
ATOM 802 N N . HIS A 1 96 ? 2.040 1.866 -22.952 1.00 83.81 96 HIS A N 1
ATOM 803 C CA . HIS A 1 96 ? 3.292 1.885 -23.699 1.00 83.81 96 HIS A CA 1
ATOM 804 C C . HIS A 1 96 ? 4.075 0.573 -23.544 1.00 83.81 96 HIS A C 1
ATOM 806 O O . HIS A 1 96 ? 4.410 -0.055 -24.544 1.00 83.81 96 HIS A O 1
ATOM 812 N N . LEU A 1 97 ? 4.259 0.090 -22.310 1.00 83.25 97 LEU A N 1
ATOM 813 C CA . LEU A 1 97 ? 5.001 -1.146 -22.001 1.00 83.25 97 LEU A CA 1
ATOM 814 C C . LEU A 1 97 ? 4.369 -2.429 -22.577 1.00 83.25 97 LEU A C 1
ATOM 816 O O . LEU A 1 97 ? 5.022 -3.468 -22.682 1.00 83.25 97 LEU A O 1
ATOM 820 N N . ARG A 1 98 ? 3.087 -2.381 -22.957 1.00 73.38 98 ARG A N 1
ATOM 821 C CA . ARG A 1 98 ? 2.395 -3.485 -23.646 1.00 73.38 98 ARG A CA 1
ATOM 822 C C . ARG A 1 98 ? 2.670 -3.524 -25.147 1.00 73.38 98 ARG A C 1
ATOM 824 O O . ARG A 1 98 ? 2.478 -4.569 -25.770 1.00 73.38 98 ARG A O 1
ATOM 831 N N . VAL A 1 99 ? 3.040 -2.398 -25.754 1.00 63.00 99 VAL A N 1
ATOM 832 C CA . VAL A 1 99 ? 3.245 -2.319 -27.200 1.00 63.00 99 VAL A CA 1
ATOM 833 C C . VAL A 1 99 ? 4.617 -2.890 -27.525 1.00 63.00 99 VAL A C 1
ATOM 835 O O . VAL A 1 99 ? 5.642 -2.413 -27.054 1.00 63.00 99 VAL A O 1
ATOM 838 N N . LYS A 1 100 ? 4.638 -3.926 -28.365 1.00 53.25 100 LYS A N 1
ATOM 839 C CA . LYS A 1 100 ? 5.872 -4.543 -28.850 1.00 53.25 100 LYS A CA 1
ATOM 840 C C . LYS A 1 100 ? 6.579 -3.568 -29.795 1.00 53.25 100 LYS A C 1
ATOM 842 O O . LYS A 1 100 ? 6.269 -3.530 -30.987 1.00 53.25 100 LYS A O 1
ATOM 847 N N . ASN A 1 101 ? 7.494 -2.762 -29.269 1.00 46.34 101 ASN A N 1
ATOM 848 C CA . ASN A 1 101 ? 8.253 -1.825 -30.085 1.00 46.34 101 ASN A CA 1
ATOM 849 C C . ASN A 1 101 ? 9.327 -2.608 -30.859 1.00 46.34 101 ASN A C 1
ATOM 851 O O . ASN A 1 101 ? 10.191 -3.244 -30.271 1.00 46.34 101 ASN A O 1
ATOM 855 N N . ARG A 1 102 ? 9.240 -2.643 -32.197 1.00 42.84 102 ARG A N 1
ATOM 856 C CA . ARG A 1 102 ? 10.169 -3.414 -33.055 1.00 42.84 102 ARG A CA 1
ATOM 857 C C . ARG A 1 102 ? 11.547 -2.753 -33.210 1.00 42.84 102 ARG A C 1
ATOM 859 O O . ARG A 1 102 ? 12.450 -3.393 -33.737 1.00 42.84 102 ARG A O 1
ATOM 866 N N . SER A 1 103 ? 11.694 -1.494 -32.800 1.00 45.38 103 SER A N 1
ATOM 867 C CA . SER A 1 103 ? 12.889 -0.664 -33.018 1.00 45.38 103 SER A CA 1
ATOM 868 C C . SER A 1 103 ? 13.797 -0.518 -31.793 1.00 45.38 103 SER A C 1
ATOM 870 O O . SER A 1 103 ? 14.943 -0.113 -31.947 1.00 45.38 103 SER A O 1
ATOM 872 N N . GLN A 1 104 ? 13.321 -0.862 -30.597 1.00 45.47 104 GLN A N 1
ATOM 873 C CA . GLN A 1 104 ? 14.102 -0.868 -29.360 1.00 45.47 104 GLN A CA 1
ATOM 874 C C . GLN A 1 104 ? 13.893 -2.216 -28.672 1.00 45.47 104 GLN A C 1
ATOM 876 O O . GLN A 1 104 ? 12.798 -2.771 -28.725 1.00 45.47 104 GLN A O 1
ATOM 881 N N . ALA A 1 105 ? 14.932 -2.756 -28.037 1.00 47.72 105 ALA A N 1
ATOM 882 C CA . ALA A 1 105 ? 14.908 -4.028 -27.312 1.00 47.72 105 ALA A CA 1
ATOM 883 C C . ALA A 1 105 ? 14.081 -3.962 -26.005 1.00 47.72 105 ALA A C 1
ATOM 885 O O . ALA A 1 105 ? 14.489 -4.495 -24.979 1.00 47.72 105 ALA A O 1
ATOM 886 N N . ILE A 1 106 ? 12.930 -3.286 -26.023 1.00 54.12 106 ILE A N 1
ATOM 887 C CA . ILE A 1 106 ? 12.019 -3.179 -24.888 1.00 54.12 106 ILE A CA 1
ATOM 888 C C . ILE A 1 106 ? 11.223 -4.480 -24.819 1.00 54.12 106 ILE A C 1
ATOM 890 O O . ILE A 1 106 ? 10.468 -4.834 -25.732 1.00 54.12 106 ILE A O 1
ATOM 894 N N . GLN A 1 107 ? 11.425 -5.220 -23.733 1.00 62.84 107 GLN A N 1
ATOM 895 C CA . GLN A 1 107 ? 10.648 -6.410 -23.420 1.00 62.84 107 GLN A CA 1
ATOM 896 C C . GLN A 1 107 ? 9.167 -6.020 -23.284 1.00 62.84 107 GLN A C 1
ATOM 898 O O . GLN A 1 107 ? 8.830 -5.030 -22.648 1.00 62.84 107 GLN A O 1
ATOM 903 N N . SER A 1 108 ? 8.267 -6.771 -23.917 1.00 66.88 108 SER A N 1
ATOM 904 C CA . SER A 1 108 ? 6.823 -6.537 -23.803 1.00 66.88 108 SER A CA 1
ATOM 905 C C . SER A 1 108 ? 6.235 -7.438 -22.722 1.00 66.88 108 SER A C 1
ATOM 907 O O . SER A 1 108 ? 6.412 -8.657 -22.803 1.00 66.88 108 SER A O 1
ATOM 909 N N . TRP A 1 109 ? 5.489 -6.871 -21.773 1.00 80.38 109 TRP A N 1
ATOM 910 C CA . TRP A 1 109 ? 4.814 -7.628 -20.711 1.00 80.38 109 TRP A CA 1
ATOM 911 C C . TRP A 1 109 ? 3.299 -7.686 -20.906 1.00 80.38 109 TRP A C 1
ATOM 913 O O . TRP A 1 109 ? 2.677 -6.793 -21.491 1.00 80.38 109 TRP A O 1
ATOM 923 N N . ASN A 1 110 ? 2.675 -8.725 -20.347 1.00 81.62 110 ASN A N 1
ATOM 924 C CA . ASN A 1 110 ? 1.232 -8.715 -20.137 1.00 81.62 110 ASN A CA 1
ATOM 925 C C . ASN A 1 110 ? 0.881 -7.679 -19.063 1.00 81.62 110 ASN A C 1
ATOM 927 O O . ASN A 1 110 ? 1.625 -7.492 -18.105 1.00 81.62 110 ASN A O 1
ATOM 931 N N . ALA A 1 111 ? -0.295 -7.051 -19.164 1.00 77.38 111 ALA A N 1
ATOM 932 C CA . ALA A 1 111 ? -0.741 -6.085 -18.153 1.00 77.38 111 ALA A CA 1
ATOM 933 C C . ALA A 1 111 ? -0.771 -6.701 -16.740 1.00 77.38 111 ALA A C 1
ATOM 935 O O . ALA A 1 111 ? -0.377 -6.062 -15.769 1.00 77.38 111 ALA A O 1
ATOM 936 N N . GLY A 1 112 ? -1.189 -7.969 -16.665 1.00 83.62 112 GLY A N 1
ATOM 937 C CA . GLY A 1 112 ? -1.244 -8.767 -15.443 1.00 83.62 112 GLY A CA 1
ATOM 938 C C . GLY A 1 112 ? 0.104 -9.286 -14.936 1.00 83.62 112 GLY A C 1
ATOM 939 O O . GLY A 1 112 ? 0.100 -10.036 -13.961 1.00 83.62 112 GLY A O 1
ATOM 940 N N . ASP A 1 113 ? 1.208 -8.899 -15.569 1.00 89.44 113 ASP A N 1
ATOM 941 C CA . ASP A 1 113 ? 2.572 -9.302 -15.224 1.00 89.44 113 ASP A CA 1
ATOM 942 C C . ASP A 1 113 ? 3.455 -8.070 -14.924 1.00 89.44 113 ASP A C 1
ATOM 944 O O . ASP A 1 113 ? 4.678 -8.141 -14.958 1.00 89.44 113 ASP A O 1
ATOM 948 N N . LEU A 1 114 ? 2.845 -6.914 -14.633 1.00 91.62 114 LEU A N 1
ATOM 949 C CA . LEU A 1 114 ? 3.553 -5.691 -14.248 1.00 91.62 114 LEU A CA 1
ATOM 950 C C . LEU A 1 114 ? 3.274 -5.324 -12.789 1.00 91.62 114 LEU A C 1
ATOM 952 O O . LEU A 1 114 ? 2.117 -5.323 -12.343 1.00 91.62 114 LEU A O 1
ATOM 956 N N . LEU A 1 115 ? 4.345 -4.988 -12.072 1.00 94.62 115 LEU A N 1
ATOM 957 C CA . LEU A 1 115 ? 4.331 -4.480 -10.705 1.00 94.62 115 LEU A CA 1
ATOM 958 C C . LEU A 1 115 ? 5.027 -3.119 -10.677 1.00 94.62 115 LEU A C 1
ATOM 960 O O . LEU A 1 115 ? 6.210 -3.009 -10.984 1.00 94.62 115 LEU A O 1
ATOM 964 N N . PHE A 1 116 ? 4.289 -2.088 -10.286 1.00 95.06 116 PHE A N 1
ATOM 965 C CA . PHE A 1 116 ? 4.827 -0.750 -10.096 1.00 95.06 116 PHE A CA 1
ATOM 966 C C . PHE A 1 116 ? 4.964 -0.458 -8.606 1.00 95.06 116 PHE A C 1
ATOM 968 O O . PHE A 1 116 ? 3.995 -0.568 -7.864 1.00 95.06 116 PHE A O 1
ATOM 975 N N . MET A 1 117 ? 6.149 -0.064 -8.170 1.00 96.06 117 MET A N 1
ATOM 976 C CA . MET A 1 117 ? 6.454 0.371 -6.816 1.00 96.06 117 MET A CA 1
ATOM 977 C C . MET A 1 117 ? 6.699 1.871 -6.870 1.00 96.06 117 MET A C 1
ATOM 979 O O . MET A 1 117 ? 7.659 2.329 -7.473 1.00 96.06 117 MET A O 1
ATOM 983 N N . THR A 1 118 ? 5.792 2.656 -6.314 1.00 94.31 118 THR A N 1
ATOM 984 C CA . THR A 1 118 ? 5.799 4.103 -6.508 1.00 94.31 118 THR A CA 1
ATOM 985 C C . THR A 1 118 ? 5.944 4.829 -5.193 1.00 94.31 118 THR A C 1
ATOM 987 O O . THR A 1 118 ? 5.308 4.444 -4.210 1.00 94.31 118 THR A O 1
ATOM 990 N N . THR A 1 119 ? 6.720 5.902 -5.213 1.00 93.25 119 THR A N 1
ATOM 991 C CA . THR A 1 119 ? 6.769 6.901 -4.148 1.00 93.25 119 THR A CA 1
ATOM 992 C C . THR A 1 119 ? 6.206 8.211 -4.674 1.00 93.25 119 THR A C 1
ATOM 994 O O . THR A 1 119 ? 6.390 8.547 -5.843 1.00 93.25 119 THR A O 1
ATOM 997 N N . TYR A 1 120 ? 5.463 8.929 -3.841 1.00 90.56 120 TYR A N 1
ATOM 998 C CA . TYR A 1 120 ? 4.886 10.229 -4.183 1.00 90.56 120 TYR A CA 1
ATOM 999 C C . TYR A 1 120 ? 4.569 11.009 -2.905 1.00 90.56 120 TYR A C 1
ATOM 1001 O O . TYR A 1 120 ? 4.732 10.490 -1.803 1.00 90.56 120 TYR A O 1
ATOM 1009 N N . GLY A 1 121 ? 4.113 12.251 -3.029 1.00 82.94 121 GLY A N 1
ATOM 1010 C CA . GLY A 1 121 ? 3.898 13.137 -1.885 1.00 82.94 121 GLY A CA 1
ATOM 1011 C C . GLY A 1 121 ? 5.063 14.096 -1.664 1.00 82.94 121 GLY A C 1
ATOM 1012 O O . GLY A 1 121 ? 6.108 13.995 -2.308 1.00 82.94 121 GLY A O 1
ATOM 1013 N N . GLU A 1 122 ? 4.855 15.054 -0.767 1.00 71.19 122 GLU A N 1
ATOM 1014 C CA . GLU A 1 122 ? 5.793 16.151 -0.539 1.00 71.19 122 GLU A CA 1
ATOM 1015 C C . GLU A 1 122 ? 6.963 15.724 0.343 1.00 71.19 122 GLU A C 1
ATOM 1017 O O . GLU A 1 122 ? 6.791 15.255 1.470 1.00 71.19 122 GLU A O 1
ATOM 1022 N N . GLU A 1 123 ? 8.174 15.918 -0.176 1.00 63.09 123 GLU A N 1
ATOM 1023 C CA . GLU A 1 123 ? 9.417 15.589 0.523 1.00 63.09 123 GLU A CA 1
ATOM 1024 C C . GLU A 1 123 ? 9.648 16.495 1.743 1.00 63.09 123 GLU A C 1
ATOM 1026 O O . GLU A 1 123 ? 10.069 16.015 2.795 1.00 63.09 123 GLU A O 1
ATOM 1031 N N . ALA A 1 124 ? 9.290 17.780 1.640 1.00 57.75 124 ALA A N 1
ATOM 1032 C CA . ALA A 1 124 ? 9.514 18.785 2.683 1.00 57.75 124 ALA A CA 1
ATOM 1033 C C . ALA A 1 124 ? 8.734 18.524 3.985 1.00 57.75 124 ALA A C 1
ATOM 1035 O O . ALA A 1 124 ? 9.174 18.940 5.055 1.00 57.75 124 ALA A O 1
ATOM 1036 N N . GLU A 1 125 ? 7.606 17.814 3.915 1.00 55.62 125 GLU A N 1
ATOM 1037 C CA . GLU A 1 125 ? 6.749 17.541 5.075 1.00 55.62 125 GLU A CA 1
ATOM 1038 C C . GLU A 1 125 ? 6.917 16.113 5.627 1.00 55.62 125 GLU A C 1
ATOM 1040 O O . GLU A 1 125 ? 6.208 15.708 6.549 1.00 55.62 125 GLU A O 1
ATOM 1045 N N . GLY A 1 126 ? 7.833 15.312 5.062 1.00 60.16 126 GLY A N 1
ATOM 1046 C CA . GLY A 1 126 ? 7.992 13.900 5.434 1.00 60.16 126 GLY A CA 1
ATOM 1047 C C . GLY A 1 126 ? 6.756 13.040 5.127 1.00 60.16 126 GLY A C 1
ATOM 1048 O O . GLY A 1 126 ? 6.632 11.930 5.644 1.00 60.16 126 GLY A O 1
ATOM 1049 N N . MET A 1 127 ? 5.841 13.533 4.285 1.00 65.88 127 MET A N 1
ATOM 1050 C CA . MET A 1 127 ? 4.561 12.902 3.938 1.00 65.88 127 MET A CA 1
ATOM 1051 C C . MET A 1 127 ? 4.666 12.090 2.645 1.00 65.88 127 MET A C 1
ATOM 1053 O O . MET A 1 127 ? 3.825 12.183 1.749 1.00 65.88 127 MET A O 1
ATOM 1057 N N . ARG A 1 128 ? 5.740 11.310 2.519 1.00 81.19 128 ARG A N 1
ATOM 1058 C CA . ARG A 1 128 ? 5.952 10.454 1.352 1.00 81.19 128 ARG A CA 1
ATOM 1059 C C . ARG A 1 128 ? 5.101 9.197 1.494 1.00 81.19 128 ARG A C 1
ATOM 1061 O O . ARG A 1 128 ? 5.246 8.439 2.451 1.00 81.19 128 ARG A O 1
ATOM 1068 N N . GLU A 1 129 ? 4.206 8.995 0.537 1.00 89.44 129 GLU A N 1
ATOM 1069 C CA . GLU A 1 129 ? 3.386 7.795 0.424 1.00 89.44 129 GLU A CA 1
ATOM 1070 C C . GLU A 1 129 ? 4.103 6.764 -0.453 1.00 89.44 129 GLU A C 1
ATOM 1072 O O . GLU A 1 129 ? 4.697 7.095 -1.485 1.00 89.44 129 GLU A O 1
ATOM 1077 N N . VAL A 1 130 ? 4.003 5.495 -0.057 1.00 93.00 130 VAL A N 1
ATOM 1078 C CA . VAL A 1 130 ? 4.444 4.356 -0.860 1.00 93.00 130 VAL A CA 1
ATOM 1079 C C . VAL A 1 130 ? 3.213 3.615 -1.346 1.00 93.00 130 VAL A C 1
ATOM 1081 O O . VAL A 1 130 ? 2.316 3.271 -0.574 1.00 93.00 130 VAL A O 1
ATOM 1084 N N . ALA A 1 131 ? 3.172 3.331 -2.641 1.00 92.94 131 ALA A N 1
ATOM 1085 C CA . ALA A 1 131 ? 2.127 2.517 -3.228 1.00 92.94 131 ALA A CA 1
ATOM 1086 C C . ALA A 1 131 ? 2.720 1.467 -4.148 1.00 92.94 131 ALA A C 1
ATOM 1088 O O . ALA A 1 131 ? 3.470 1.773 -5.071 1.00 92.94 131 ALA A O 1
ATOM 1089 N N . PHE A 1 132 ? 2.330 0.220 -3.930 1.00 94.88 132 PHE A N 1
ATOM 1090 C CA . PHE A 1 132 ? 2.539 -0.843 -4.893 1.00 94.88 132 PHE A CA 1
ATOM 1091 C C . PHE A 1 132 ? 1.275 -0.978 -5.725 1.00 94.88 132 PHE A C 1
ATOM 1093 O O . PHE A 1 132 ? 0.159 -0.969 -5.201 1.00 94.88 132 PHE A O 1
ATOM 1100 N N . ALA A 1 133 ? 1.436 -1.088 -7.033 1.00 92.56 133 ALA A N 1
ATOM 1101 C CA . ALA A 1 133 ? 0.338 -1.054 -7.966 1.00 92.56 133 ALA A CA 1
ATOM 1102 C C . ALA A 1 133 ? 0.483 -2.145 -9.021 1.00 92.56 133 ALA A C 1
ATOM 1104 O O . ALA A 1 133 ? 1.551 -2.374 -9.585 1.00 92.56 133 ALA A O 1
ATOM 1105 N N . HIS A 1 134 ? -0.630 -2.803 -9.299 1.00 91.00 134 HIS A N 1
ATOM 1106 C CA . HIS A 1 134 ? -0.704 -3.927 -10.210 1.00 91.00 134 HIS A CA 1
ATOM 1107 C C . HIS A 1 134 ? -1.963 -3.809 -11.064 1.00 91.00 134 HIS A C 1
ATOM 1109 O O . HIS A 1 134 ? -3.037 -3.469 -10.561 1.00 91.00 134 HIS A O 1
ATOM 1115 N N . PHE A 1 135 ? -1.857 -4.090 -12.361 1.00 84.25 135 PHE A N 1
ATOM 1116 C CA . PHE A 1 135 ? -3.012 -4.059 -13.249 1.00 84.25 135 PHE A CA 1
ATOM 1117 C C . PHE A 1 135 ? -3.684 -5.423 -13.327 1.00 84.25 135 PHE A C 1
ATOM 1119 O O . PHE A 1 135 ? -3.154 -6.371 -13.897 1.00 84.25 135 PHE A O 1
ATOM 1126 N N . HIS A 1 136 ? -4.908 -5.488 -12.820 1.00 79.94 136 HIS A N 1
ATOM 1127 C CA . HIS A 1 136 ? -5.771 -6.638 -13.020 1.00 79.94 136 HIS A CA 1
ATOM 1128 C C . HIS A 1 136 ? -6.533 -6.493 -14.341 1.00 79.94 136 HIS A C 1
ATOM 1130 O O . HIS A 1 136 ? -7.098 -5.434 -14.621 1.00 79.94 136 HIS A O 1
ATOM 1136 N N . GLN A 1 137 ? -6.573 -7.553 -15.145 1.00 72.12 137 GLN A N 1
ATOM 1137 C CA . GLN A 1 137 ? -7.375 -7.603 -16.363 1.00 72.12 137 GLN A CA 1
ATOM 1138 C C . GLN A 1 137 ? -8.112 -8.942 -16.435 1.00 72.12 137 GLN A C 1
ATOM 1140 O O . GLN A 1 137 ? -7.481 -9.995 -16.495 1.00 72.12 137 GLN A O 1
ATOM 1145 N N . GLN A 1 138 ? -9.445 -8.891 -16.441 1.00 68.56 138 GLN A N 1
ATOM 1146 C CA . GLN A 1 138 ? -10.286 -10.039 -16.780 1.00 68.56 138 GLN A CA 1
ATOM 1147 C C . GLN A 1 138 ? -10.540 -10.074 -18.291 1.00 68.56 138 GLN A C 1
ATOM 1149 O O . GLN A 1 138 ? -10.448 -9.049 -18.973 1.00 68.56 138 GLN A O 1
ATOM 1154 N N . ALA A 1 139 ? -10.851 -11.256 -18.824 1.00 66.00 139 ALA A N 1
ATOM 1155 C CA . ALA A 1 139 ? -11.159 -11.420 -20.240 1.00 66.00 139 ALA A CA 1
ATOM 1156 C C . ALA A 1 139 ? -12.341 -10.519 -20.643 1.00 66.00 139 ALA A C 1
ATOM 1158 O O . ALA A 1 139 ? -13.432 -10.637 -20.093 1.00 66.00 139 ALA A O 1
ATOM 1159 N N . GLY A 1 140 ? -12.109 -9.615 -21.598 1.00 61.34 140 GLY A N 1
ATOM 1160 C CA . GLY A 1 140 ? -13.121 -8.686 -22.111 1.00 61.34 140 GLY A CA 1
ATOM 1161 C C . GLY A 1 140 ? -13.229 -7.337 -21.388 1.00 61.34 140 GLY A C 1
ATOM 1162 O O . GLY A 1 140 ? -13.958 -6.482 -21.881 1.00 61.34 140 GLY A O 1
ATOM 1163 N N . ASP A 1 141 ? -12.495 -7.103 -20.289 1.00 66.25 141 ASP A N 1
ATOM 1164 C CA . ASP A 1 141 ? -12.510 -5.819 -19.564 1.00 66.25 141 ASP A CA 1
ATOM 1165 C C . ASP A 1 141 ? -11.233 -4.984 -19.800 1.00 66.25 141 ASP A C 1
ATOM 1167 O O . ASP A 1 141 ? -10.160 -5.492 -20.166 1.00 66.25 141 ASP A O 1
ATOM 1171 N N . LEU A 1 142 ? -11.346 -3.671 -19.581 1.00 66.88 142 LEU A N 1
ATOM 1172 C CA . LEU A 1 142 ? -10.209 -2.756 -19.558 1.00 66.88 142 LEU A CA 1
ATOM 1173 C C . LEU A 1 142 ? -9.337 -3.039 -18.322 1.00 66.88 142 LEU A C 1
ATOM 1175 O O . LEU A 1 142 ? -9.874 -3.207 -17.228 1.00 66.88 142 LEU A O 1
ATOM 1179 N N . PRO A 1 143 ? -7.993 -3.010 -18.436 1.00 72.81 143 PRO A N 1
ATOM 1180 C CA . PRO A 1 143 ? -7.117 -3.170 -17.281 1.00 72.81 143 PRO A CA 1
ATOM 1181 C C . PRO A 1 143 ? -7.458 -2.175 -16.163 1.00 72.81 143 PRO A C 1
ATOM 1183 O O . PRO A 1 143 ? -7.492 -0.951 -16.369 1.00 72.81 143 PRO A O 1
ATOM 1186 N N . THR A 1 144 ? -7.687 -2.688 -14.958 1.00 79.94 144 THR A N 1
ATOM 1187 C CA . THR A 1 144 ? -7.925 -1.884 -13.759 1.00 79.94 144 THR A CA 1
ATOM 1188 C C . THR A 1 144 ? -6.680 -1.858 -12.894 1.00 79.94 144 THR A C 1
ATOM 1190 O O . THR A 1 144 ? -6.171 -2.905 -12.507 1.00 79.94 144 THR A O 1
ATOM 1193 N N . LEU A 1 145 ? -6.198 -0.652 -12.587 1.00 84.62 145 LEU A N 1
ATOM 1194 C CA . LEU A 1 145 ? -5.102 -0.461 -11.646 1.00 84.62 145 LEU A CA 1
ATOM 1195 C C . LEU A 1 145 ? -5.614 -0.770 -10.240 1.00 84.62 145 LEU A C 1
ATOM 1197 O O . LEU A 1 145 ? -6.533 -0.092 -9.784 1.00 84.62 145 LEU A O 1
ATOM 1201 N N . ASN A 1 146 ? -5.015 -1.743 -9.568 1.00 88.50 146 ASN A N 1
ATOM 1202 C CA . ASN A 1 146 ? -5.244 -2.025 -8.161 1.00 88.50 146 ASN A CA 1
ATOM 1203 C C . ASN A 1 146 ? -4.021 -1.584 -7.357 1.00 88.50 146 ASN A C 1
ATOM 1205 O O . ASN A 1 146 ? -2.892 -1.784 -7.798 1.00 88.50 146 ASN A O 1
ATOM 1209 N N . VAL A 1 147 ? -4.246 -0.953 -6.205 1.00 88.44 147 VAL A N 1
ATOM 1210 C CA . VAL A 1 147 ? -3.190 -0.293 -5.422 1.00 88.44 147 VAL A CA 1
ATOM 1211 C C . VAL A 1 147 ? -3.212 -0.776 -3.978 1.00 88.44 147 VAL A C 1
ATOM 1213 O O . VAL A 1 147 ? -4.272 -0.902 -3.367 1.00 88.44 147 VAL A O 1
ATOM 1216 N N . PHE A 1 148 ? -2.020 -1.013 -3.447 1.00 90.62 148 PHE A N 1
ATOM 1217 C CA . PHE A 1 148 ? -1.735 -1.322 -2.058 1.00 90.62 148 PHE A CA 1
ATOM 1218 C C . PHE A 1 148 ? -0.794 -0.241 -1.511 1.00 90.62 148 PHE A C 1
ATOM 1220 O O . PHE A 1 148 ? 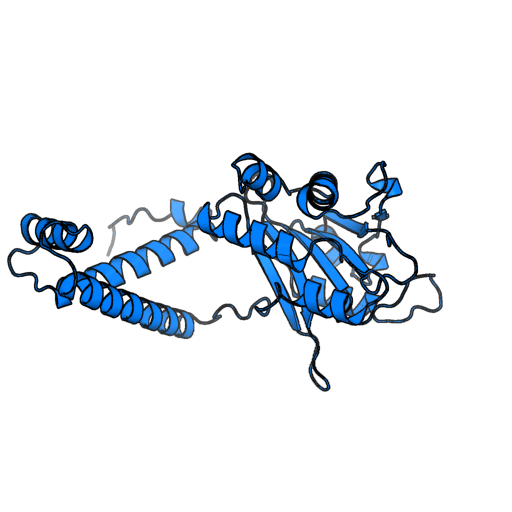0.336 -0.133 -1.978 1.00 90.62 148 PHE A O 1
ATOM 1227 N N . GLN A 1 149 ? -1.273 0.593 -0.584 1.00 90.12 149 GLN A N 1
ATOM 1228 C CA . GLN A 1 149 ? -0.597 1.837 -0.185 1.00 90.12 149 GLN A CA 1
ATOM 1229 C C . GLN A 1 149 ? -0.470 2.000 1.334 1.00 90.12 149 GLN A C 1
ATOM 1231 O O . GLN A 1 149 ? -1.363 1.590 2.087 1.00 90.12 149 GLN A O 1
ATOM 1236 N N . TRP A 1 150 ? 0.607 2.650 1.763 1.00 91.81 150 TRP A N 1
ATOM 1237 C CA . TRP A 1 150 ? 0.874 3.032 3.149 1.00 91.81 150 TRP A CA 1
ATOM 1238 C C . TRP A 1 150 ? 1.782 4.264 3.210 1.00 91.81 150 TRP A C 1
ATOM 1240 O O . TRP A 1 150 ? 2.419 4.626 2.221 1.00 91.81 150 TRP A O 1
ATOM 1250 N N . ASP A 1 151 ? 1.867 4.882 4.383 1.00 89.00 151 ASP A N 1
ATOM 1251 C CA . ASP A 1 151 ? 2.867 5.912 4.672 1.00 89.00 151 ASP A CA 1
ATOM 1252 C C . ASP A 1 151 ? 3.278 5.898 6.156 1.00 89.00 151 ASP A C 1
ATOM 1254 O O . ASP A 1 151 ? 2.732 5.135 6.957 1.00 89.00 151 ASP A O 1
ATOM 1258 N N . ALA A 1 152 ? 4.262 6.724 6.520 1.00 85.88 152 ALA A N 1
ATOM 1259 C CA . ALA A 1 152 ? 4.857 6.747 7.858 1.00 85.88 152 ALA A CA 1
ATOM 1260 C C . ALA A 1 152 ? 3.904 7.185 8.991 1.00 85.88 152 ALA A C 1
ATOM 1262 O O . ALA A 1 152 ? 4.182 6.898 10.153 1.00 85.88 152 ALA A O 1
ATOM 1263 N N . GLN A 1 153 ? 2.792 7.854 8.680 1.00 83.44 153 GLN A N 1
ATOM 1264 C CA . GLN A 1 153 ? 1.791 8.307 9.654 1.00 83.44 153 GLN A CA 1
ATOM 1265 C C . GLN A 1 153 ? 0.681 7.272 9.892 1.00 83.44 153 GLN A C 1
ATOM 1267 O O . GLN A 1 153 ? -0.240 7.507 10.680 1.00 83.44 153 GLN A O 1
ATOM 1272 N N . ASP A 1 154 ? 0.716 6.131 9.201 1.00 84.75 154 ASP A N 1
ATOM 1273 C CA . ASP A 1 154 ? -0.235 5.058 9.448 1.00 84.75 154 ASP A CA 1
ATOM 1274 C C . ASP A 1 154 ? -0.078 4.465 10.851 1.00 84.75 154 ASP A C 1
ATOM 1276 O O . ASP A 1 154 ? 1.007 4.402 11.424 1.00 84.75 154 ASP A O 1
ATOM 1280 N N . THR A 1 155 ? -1.191 3.982 11.407 1.00 86.19 155 THR A N 1
ATOM 1281 C CA . THR A 1 155 ? -1.179 3.341 12.724 1.00 86.19 155 THR A CA 1
ATOM 1282 C C . THR A 1 155 ? -0.278 2.108 12.721 1.00 86.19 155 THR A C 1
ATOM 1284 O O . THR A 1 155 ? -0.215 1.370 11.736 1.00 86.19 155 THR A O 1
ATOM 1287 N N . GLU A 1 156 ? 0.353 1.819 13.859 1.00 88.19 156 GLU A N 1
ATOM 1288 C CA . GLU A 1 156 ? 1.216 0.643 14.020 1.00 88.19 156 GLU A CA 1
ATOM 1289 C C . GLU A 1 156 ? 0.510 -0.660 13.607 1.00 88.19 156 GLU A C 1
ATOM 1291 O O . GLU A 1 156 ? 1.078 -1.502 12.915 1.00 88.19 156 GLU A O 1
ATOM 1296 N N . ALA A 1 157 ? -0.775 -0.802 13.953 1.00 87.56 157 ALA A N 1
ATOM 1297 C CA . ALA A 1 157 ? -1.588 -1.951 13.567 1.0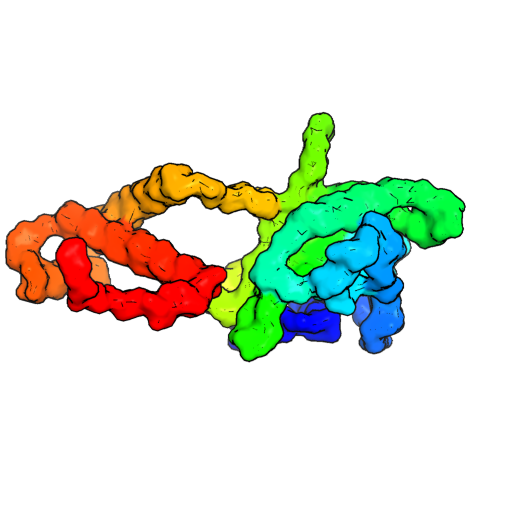0 87.56 157 ALA A CA 1
ATOM 1298 C C . ALA A 1 157 ? -1.761 -2.071 12.042 1.00 87.56 157 ALA A C 1
ATOM 1300 O O . ALA A 1 157 ? -1.669 -3.177 11.493 1.00 87.56 157 ALA A O 1
ATOM 1301 N N . LYS A 1 158 ? -1.981 -0.946 11.344 1.00 88.75 158 LYS A N 1
ATOM 1302 C CA . LYS A 1 158 ? -2.037 -0.923 9.878 1.00 88.75 158 LYS A CA 1
ATOM 1303 C C . LYS A 1 158 ? -0.672 -1.276 9.298 1.00 88.75 158 LYS A C 1
ATOM 1305 O O . LYS A 1 158 ? -0.610 -2.185 8.482 1.00 88.75 158 LYS A O 1
ATOM 1310 N N . LEU A 1 159 ? 0.407 -0.645 9.758 1.00 91.69 159 LEU A N 1
ATOM 1311 C CA . LEU A 1 159 ? 1.771 -0.907 9.283 1.00 91.69 159 LEU A CA 1
ATOM 1312 C C . LEU A 1 159 ? 2.200 -2.363 9.500 1.00 91.69 159 LEU A C 1
ATOM 1314 O O . LEU A 1 159 ? 2.766 -2.980 8.601 1.00 91.69 159 LEU A O 1
ATOM 1318 N N . LYS A 1 160 ? 1.860 -2.958 10.645 1.00 92.50 160 LYS A N 1
ATOM 1319 C CA . LYS A 1 160 ? 2.074 -4.383 10.918 1.00 92.50 160 LYS A CA 1
ATOM 1320 C C . LYS A 1 160 ? 1.329 -5.271 9.928 1.00 92.50 160 LYS A C 1
ATOM 1322 O O . LYS A 1 160 ? 1.912 -6.206 9.383 1.00 92.50 160 LYS A O 1
ATOM 1327 N N . THR A 1 161 ? 0.059 -4.967 9.667 1.00 91.56 161 THR A N 1
ATOM 1328 C CA . THR A 1 161 ? -0.750 -5.696 8.679 1.00 91.56 161 THR A CA 1
ATOM 1329 C C . THR A 1 161 ? -0.178 -5.529 7.272 1.00 91.56 161 THR A C 1
ATOM 1331 O O . THR A 1 161 ? -0.095 -6.501 6.518 1.00 91.56 161 THR A O 1
ATOM 1334 N N . THR A 1 162 ? 0.268 -4.319 6.928 1.00 93.50 162 THR A N 1
ATOM 1335 C CA . THR A 1 162 ? 0.936 -4.001 5.665 1.00 93.50 162 THR A CA 1
ATOM 1336 C C . THR A 1 162 ? 2.187 -4.847 5.500 1.00 93.50 162 THR A C 1
ATOM 1338 O O . THR A 1 162 ? 2.291 -5.586 4.525 1.00 93.50 162 THR A O 1
ATOM 1341 N N . TYR A 1 163 ? 3.089 -4.824 6.481 1.00 94.69 163 TYR A N 1
ATOM 1342 C CA . TYR A 1 163 ? 4.309 -5.622 6.474 1.00 94.69 163 TYR A CA 1
ATOM 1343 C C . TYR A 1 163 ? 4.016 -7.116 6.314 1.00 94.69 163 TYR A C 1
ATOM 1345 O O . TYR A 1 163 ? 4.593 -7.770 5.452 1.00 94.69 163 TYR A O 1
ATOM 1353 N N . GLN A 1 164 ? 3.085 -7.663 7.102 1.00 93.94 164 GLN A N 1
ATOM 1354 C CA . GLN A 1 164 ? 2.709 -9.077 7.019 1.00 93.94 164 GLN A CA 1
ATOM 1355 C C . GLN A 1 164 ? 2.134 -9.439 5.645 1.00 93.94 164 GLN A C 1
ATOM 1357 O O . GLN A 1 164 ? 2.440 -10.501 5.107 1.00 93.94 164 GLN A O 1
ATOM 1362 N N . THR A 1 165 ? 1.338 -8.544 5.056 1.00 94.50 165 THR A N 1
ATOM 1363 C CA . THR A 1 165 ? 0.779 -8.723 3.711 1.00 94.50 165 THR A CA 1
ATOM 1364 C C . THR A 1 165 ? 1.879 -8.696 2.652 1.00 94.50 165 THR A C 1
ATOM 1366 O O . THR A 1 165 ? 1.876 -9.552 1.769 1.00 94.50 165 THR A O 1
ATOM 1369 N N . LEU A 1 166 ? 2.833 -7.765 2.741 1.00 95.19 166 LEU A N 1
ATOM 1370 C CA . LEU A 1 166 ? 3.977 -7.705 1.829 1.00 95.19 166 LEU A CA 1
ATOM 1371 C C . LEU A 1 166 ? 4.840 -8.960 1.963 1.00 95.19 166 LEU A C 1
ATOM 1373 O O . LEU A 1 166 ? 5.076 -9.632 0.966 1.00 95.19 166 LEU A O 1
ATOM 1377 N N . ARG A 1 167 ? 5.228 -9.341 3.184 1.00 94.12 167 ARG A N 1
ATOM 1378 C CA . ARG A 1 167 ? 6.053 -10.528 3.436 1.00 94.12 167 ARG A CA 1
ATOM 1379 C C . ARG A 1 167 ? 5.389 -11.813 2.951 1.00 94.12 167 ARG A C 1
ATOM 1381 O O . ARG A 1 167 ? 6.040 -12.632 2.317 1.00 94.12 167 ARG A O 1
ATOM 1388 N N . GLY A 1 168 ? 4.097 -11.984 3.229 1.00 93.44 168 GLY A N 1
ATOM 1389 C CA . GLY A 1 168 ? 3.368 -13.204 2.880 1.00 93.44 168 GLY A CA 1
ATOM 1390 C C . GLY A 1 168 ? 3.046 -13.350 1.392 1.00 93.44 168 GLY A C 1
ATOM 1391 O O . GLY A 1 168 ? 2.837 -14.4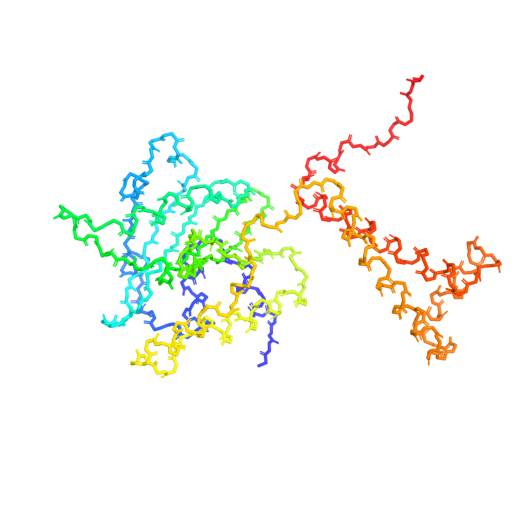68 0.937 1.00 93.44 168 GLY A O 1
ATOM 1392 N N . ASN A 1 169 ? 2.990 -12.249 0.634 1.00 95.50 169 ASN A N 1
ATOM 1393 C CA . ASN A 1 169 ? 2.511 -12.285 -0.751 1.00 95.50 169 ASN A CA 1
ATOM 1394 C C . ASN A 1 169 ? 3.526 -11.771 -1.773 1.00 95.50 169 ASN A C 1
ATOM 1396 O O . ASN A 1 169 ? 3.578 -12.306 -2.869 1.00 95.50 169 ASN A O 1
ATOM 1400 N N . LEU A 1 170 ? 4.336 -10.769 -1.438 1.00 95.75 170 LEU A N 1
ATOM 1401 C CA . LEU A 1 170 ? 5.390 -10.223 -2.303 1.00 95.75 170 LEU A CA 1
ATOM 1402 C C . LEU A 1 170 ? 6.795 -10.652 -1.872 1.00 95.75 170 LEU A C 1
ATOM 1404 O O . LEU A 1 170 ? 7.778 -10.159 -2.418 1.00 95.75 170 LEU A O 1
ATOM 1408 N N . GLY A 1 171 ? 6.898 -11.589 -0.928 1.00 95.12 171 GLY A N 1
ATOM 1409 C CA . GLY A 1 171 ? 8.119 -12.357 -0.723 1.00 95.12 171 GLY A CA 1
ATOM 1410 C C . GLY A 1 171 ? 8.527 -13.101 -1.996 1.00 95.12 171 GLY A C 1
ATOM 1411 O O . GLY A 1 171 ? 7.672 -13.451 -2.823 1.00 95.12 171 GLY A O 1
ATOM 1412 N N . TRP A 1 172 ? 9.825 -13.336 -2.166 1.00 95.06 172 TRP A N 1
ATOM 1413 C CA . TRP A 1 172 ? 10.317 -14.134 -3.284 1.00 95.06 172 TRP A CA 1
ATOM 1414 C C . TRP A 1 172 ? 9.685 -15.539 -3.262 1.00 95.06 172 TRP A C 1
ATOM 1416 O O . TRP A 1 172 ? 9.556 -16.125 -2.183 1.00 95.06 172 TRP A O 1
ATOM 1426 N N . PRO A 1 173 ? 9.223 -16.078 -4.406 1.00 93.62 173 PRO A N 1
ATOM 1427 C CA . PRO A 1 173 ? 8.548 -17.372 -4.432 1.00 93.62 173 PRO A CA 1
ATOM 1428 C C . PRO A 1 173 ? 9.499 -18.511 -4.044 1.00 93.62 173 PRO A C 1
ATOM 1430 O O . PRO A 1 173 ? 10.683 -18.502 -4.382 1.00 93.62 173 PRO A O 1
ATOM 1433 N N . ALA A 1 174 ? 8.952 -19.529 -3.378 1.00 89.50 174 ALA A N 1
ATOM 1434 C CA . ALA A 1 174 ? 9.702 -20.733 -3.018 1.00 89.50 174 ALA A CA 1
ATOM 1435 C C . ALA A 1 174 ? 10.040 -21.608 -4.240 1.00 89.50 174 ALA A C 1
ATOM 1437 O O . ALA A 1 174 ? 11.109 -22.213 -4.277 1.00 89.50 174 ALA A O 1
ATOM 1438 N N . ASP A 1 175 ? 9.149 -21.655 -5.237 1.00 90.94 175 ASP A N 1
ATOM 1439 C CA . ASP A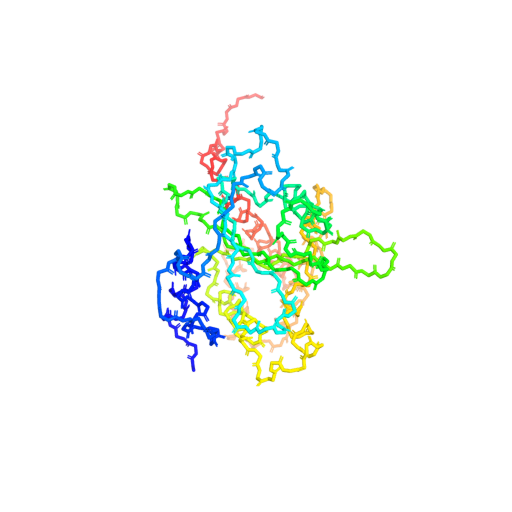 1 175 ? 9.386 -22.317 -6.522 1.00 90.94 175 ASP A CA 1
ATOM 1440 C C . ASP A 1 175 ? 9.301 -21.293 -7.658 1.00 90.94 175 ASP A C 1
ATOM 1442 O O . ASP A 1 175 ? 8.227 -20.806 -8.008 1.00 90.94 175 ASP A O 1
ATOM 1446 N N . ILE A 1 176 ? 10.459 -20.953 -8.223 1.00 91.88 176 ILE A N 1
ATOM 1447 C CA . ILE A 1 176 ? 10.580 -20.007 -9.339 1.00 91.88 176 ILE A CA 1
ATOM 1448 C C . ILE A 1 176 ? 10.140 -20.605 -10.682 1.00 91.88 176 ILE A C 1
ATOM 1450 O O . ILE A 1 176 ? 9.961 -19.855 -11.639 1.00 91.88 176 ILE A O 1
ATOM 1454 N N . ASN A 1 177 ? 9.984 -21.932 -10.773 1.00 91.06 177 ASN A N 1
ATOM 1455 C CA . ASN A 1 177 ? 9.608 -22.608 -12.016 1.00 91.06 177 ASN A CA 1
ATOM 1456 C C . ASN A 1 177 ? 8.083 -22.665 -12.202 1.00 91.06 177 ASN A C 1
ATOM 1458 O O . ASN A 1 177 ? 7.612 -22.817 -13.330 1.00 91.06 177 ASN A O 1
ATOM 1462 N N . ASP A 1 178 ? 7.307 -22.502 -11.125 1.00 93.25 178 ASP A N 1
ATOM 1463 C CA . ASP A 1 178 ? 5.849 -22.383 -11.183 1.00 93.25 178 ASP A CA 1
ATOM 1464 C C . ASP A 1 178 ? 5.430 -20.908 -11.304 1.00 93.25 178 ASP A C 1
ATOM 1466 O O . ASP A 1 178 ? 5.087 -20.216 -10.337 1.00 93.25 178 ASP A O 1
ATOM 1470 N N . ALA A 1 179 ? 5.461 -20.411 -12.541 1.00 91.25 179 ALA A N 1
ATOM 1471 C CA . ALA A 1 179 ? 5.103 -19.032 -12.849 1.00 91.25 179 ALA A CA 1
ATOM 1472 C C . ALA A 1 179 ? 3.644 -18.690 -12.485 1.00 91.25 179 ALA A C 1
ATOM 1474 O O . ALA A 1 179 ? 3.344 -17.530 -12.190 1.00 91.25 179 ALA A O 1
ATOM 1475 N N . ASP A 1 180 ? 2.728 -19.661 -12.492 1.00 91.56 180 ASP A N 1
ATOM 1476 C CA . ASP A 1 180 ? 1.318 -19.415 -12.188 1.00 91.56 180 ASP A CA 1
ATOM 1477 C C . ASP A 1 180 ? 1.075 -19.335 -10.681 1.00 91.56 180 ASP A C 1
ATOM 1479 O O . ASP A 1 180 ? 0.367 -18.429 -10.227 1.00 91.56 180 ASP A O 1
ATOM 1483 N N . ALA A 1 181 ? 1.719 -20.194 -9.886 1.00 93.56 181 ALA A N 1
ATOM 1484 C CA . ALA A 1 181 ? 1.742 -20.049 -8.433 1.00 93.56 181 ALA A CA 1
ATOM 1485 C C . ALA A 1 181 ? 2.358 -18.706 -8.022 1.00 93.56 181 ALA A C 1
ATOM 1487 O O . ALA A 1 181 ? 1.768 -17.983 -7.213 1.00 93.56 181 ALA A O 1
ATOM 1488 N N . TRP A 1 182 ? 3.474 -18.313 -8.647 1.00 94.06 182 TRP A N 1
ATOM 1489 C CA . TRP A 1 182 ? 4.106 -17.016 -8.405 1.00 94.06 182 TRP A CA 1
ATOM 1490 C C . TRP A 1 182 ? 3.155 -15.853 -8.726 1.00 94.06 182 TRP A C 1
ATOM 1492 O O . TRP A 1 182 ? 2.934 -14.971 -7.889 1.00 94.06 182 TRP A O 1
ATOM 1502 N N . ARG A 1 183 ? 2.517 -15.857 -9.906 1.00 92.44 183 ARG A N 1
ATOM 1503 C CA . ARG A 1 183 ? 1.520 -14.836 -10.268 1.00 92.44 183 ARG A CA 1
ATOM 1504 C C . ARG A 1 183 ? 0.388 -14.763 -9.250 1.00 92.44 183 ARG A C 1
ATOM 1506 O O . ARG A 1 183 ? -0.001 -13.670 -8.842 1.00 92.44 183 ARG A O 1
ATOM 1513 N N . ASN A 1 184 ? -0.146 -15.910 -8.843 1.00 92.06 184 ASN A N 1
ATOM 1514 C CA . ASN A 1 184 ? -1.257 -15.976 -7.900 1.00 92.06 184 ASN A CA 1
ATOM 1515 C C . ASN A 1 184 ? -0.878 -15.441 -6.520 1.00 92.06 184 ASN A C 1
ATOM 1517 O O . ASN A 1 184 ? -1.687 -14.724 -5.930 1.00 92.06 184 ASN A O 1
ATOM 1521 N N . GLN A 1 185 ? 0.333 -15.738 -6.044 1.00 94.62 185 GLN A N 1
ATOM 1522 C CA . GLN A 1 185 ? 0.873 -15.228 -4.785 1.00 94.62 185 GLN A CA 1
ATOM 1523 C C . GLN A 1 185 ? 0.995 -13.699 -4.828 1.00 94.62 185 GLN A C 1
ATOM 1525 O O . GLN A 1 185 ? 0.401 -12.996 -4.010 1.00 94.62 185 GLN A O 1
ATOM 1530 N N . TRP A 1 186 ? 1.693 -13.168 -5.835 1.00 94.75 186 TRP A N 1
ATOM 1531 C CA . TRP A 1 186 ? 1.992 -11.737 -5.912 1.00 94.75 186 TRP A CA 1
ATOM 1532 C C . TRP A 1 186 ? 0.759 -10.880 -6.216 1.00 94.75 186 TRP A C 1
ATOM 1534 O O . TRP A 1 186 ? 0.725 -9.707 -5.862 1.00 94.75 186 TRP A O 1
ATOM 1544 N N . ARG A 1 187 ? -0.302 -11.449 -6.802 1.00 91.88 187 ARG A N 1
ATOM 1545 C CA . ARG A 1 187 ? -1.569 -10.736 -7.047 1.00 91.88 187 ARG A CA 1
ATOM 1546 C C . ARG A 1 187 ? -2.408 -10.494 -5.789 1.00 91.88 187 ARG A C 1
ATOM 1548 O O . ARG A 1 187 ? -3.208 -9.558 -5.782 1.00 91.88 187 ARG A O 1
ATOM 1555 N N . GLN A 1 188 ? -2.249 -11.299 -4.735 1.00 91.25 188 GLN A N 1
ATOM 1556 C CA . GLN A 1 188 ? -3.131 -11.278 -3.555 1.00 91.25 188 GLN A CA 1
ATOM 1557 C C . GLN A 1 188 ? -3.276 -9.922 -2.837 1.00 91.25 188 GLN A C 1
ATOM 1559 O O . GLN A 1 188 ? -4.391 -9.622 -2.394 1.00 91.25 188 GLN A O 1
ATOM 1564 N N . PRO A 1 189 ? -2.232 -9.079 -2.696 1.00 90.62 189 PRO A N 1
ATOM 1565 C CA . PRO A 1 189 ? -2.353 -7.799 -1.991 1.00 90.62 189 PRO A CA 1
ATOM 1566 C C . PRO A 1 189 ? -3.252 -6.794 -2.715 1.00 90.62 189 PRO A C 1
ATOM 1568 O O . PRO A 1 189 ? -3.829 -5.897 -2.100 1.00 90.62 189 PRO A O 1
ATOM 1571 N N . PHE A 1 190 ? -3.405 -6.938 -4.032 1.00 89.56 190 PHE A N 1
ATOM 1572 C CA . PHE A 1 190 ? -4.006 -5.935 -4.903 1.00 89.56 190 PHE A CA 1
ATOM 1573 C C . PHE A 1 190 ? -5.517 -6.129 -5.048 1.00 89.56 190 PHE A C 1
ATOM 1575 O O . PHE A 1 190 ? -6.035 -6.355 -6.141 1.00 89.56 190 PHE A O 1
ATOM 1582 N N . LYS A 1 191 ? -6.244 -6.028 -3.932 1.00 77.81 191 LYS A N 1
ATOM 1583 C CA . LYS A 1 191 ? -7.702 -6.251 -3.887 1.00 77.81 191 LYS A CA 1
ATOM 1584 C C . LYS A 1 191 ? -8.528 -5.022 -4.275 1.00 77.81 191 LYS A C 1
ATOM 1586 O O . LYS A 1 191 ? -9.683 -5.156 -4.673 1.00 77.81 191 LYS A O 1
ATOM 1591 N N . HIS A 1 192 ? -7.958 -3.824 -4.160 1.00 70.88 192 HIS A N 1
ATOM 1592 C CA . HIS A 1 192 ? -8.700 -2.570 -4.290 1.00 70.88 192 HIS A CA 1
ATOM 1593 C C . HIS A 1 192 ? -8.324 -1.805 -5.557 1.00 70.88 192 HIS A C 1
ATOM 1595 O O . HIS A 1 192 ? -7.151 -1.514 -5.782 1.00 70.88 192 HIS A O 1
ATOM 1601 N N . LYS A 1 193 ? -9.332 -1.421 -6.351 1.00 68.38 193 LYS A N 1
ATOM 1602 C CA . LYS A 1 193 ? -9.156 -0.557 -7.527 1.00 68.38 193 LYS A CA 1
ATOM 1603 C C . LYS A 1 193 ? -8.704 0.844 -7.099 1.00 68.38 193 LYS A C 1
ATOM 1605 O O . LYS A 1 193 ? -9.368 1.509 -6.301 1.00 68.38 193 LYS A O 1
ATOM 1610 N N . ALA A 1 194 ? -7.626 1.330 -7.702 1.00 59.94 194 ALA A N 1
ATOM 1611 C CA . ALA A 1 194 ? -7.150 2.697 -7.563 1.00 59.94 194 ALA A CA 1
ATOM 1612 C C . ALA A 1 194 ? -8.253 3.679 -7.984 1.00 59.94 194 ALA A C 1
ATOM 1614 O O . ALA A 1 194 ? -8.791 3.610 -9.094 1.00 59.94 194 ALA A O 1
ATOM 1615 N N . GLY A 1 195 ? -8.625 4.589 -7.084 1.00 53.03 195 GLY A N 1
ATOM 1616 C CA . GLY A 1 195 ? -9.661 5.584 -7.353 1.00 53.03 195 GLY A CA 1
ATOM 1617 C C . GLY A 1 195 ? -11.103 5.053 -7.364 1.00 53.03 195 GLY A C 1
ATOM 1618 O O . GLY A 1 195 ? -11.987 5.810 -7.768 1.00 53.03 195 GLY A O 1
ATOM 1619 N N . HIS A 1 196 ? -11.363 3.819 -6.904 1.00 46.44 196 HIS A N 1
ATOM 1620 C CA . HIS A 1 196 ? -12.678 3.407 -6.364 1.00 46.44 196 HIS A CA 1
ATOM 1621 C C . HIS A 1 196 ? -12.850 3.868 -4.904 1.00 46.44 196 HIS A C 1
ATOM 1623 O O . HIS A 1 196 ? -13.571 3.275 -4.110 1.00 46.44 196 HIS A O 1
ATOM 1629 N N . THR A 1 197 ? -12.186 4.959 -4.537 1.00 56.16 197 THR A N 1
ATOM 1630 C CA . THR A 1 197 ? -12.594 5.772 -3.401 1.00 56.16 197 THR A CA 1
ATOM 1631 C C . THR A 1 197 ? -13.914 6.416 -3.780 1.00 56.16 197 THR A C 1
ATOM 1633 O O . THR A 1 197 ? -14.047 6.963 -4.875 1.00 56.16 197 THR A O 1
ATOM 1636 N N . ILE A 1 198 ? -14.892 6.316 -2.895 1.00 63.91 198 ILE A N 1
ATOM 1637 C CA . ILE A 1 198 ? -16.158 7.022 -2.998 1.00 63.91 198 ILE A CA 1
ATOM 1638 C C . ILE A 1 198 ? -15.909 8.472 -3.443 1.00 63.91 198 ILE A C 1
ATOM 1640 O O . ILE A 1 198 ? -15.195 9.217 -2.775 1.00 63.91 198 ILE A O 1
ATOM 1644 N N . ARG A 1 199 ? -16.440 8.847 -4.612 1.00 67.75 199 ARG A N 1
ATOM 1645 C CA . ARG A 1 199 ? -16.108 10.121 -5.281 1.00 67.75 199 ARG A CA 1
ATOM 1646 C C . ARG A 1 199 ? -17.100 11.241 -5.007 1.00 67.75 199 ARG A C 1
ATOM 1648 O O . ARG A 1 199 ? -16.859 12.376 -5.401 1.00 67.75 199 ARG A O 1
ATOM 1655 N N . THR A 1 200 ? -18.232 10.919 -4.397 1.00 80.75 200 THR A N 1
ATOM 1656 C CA . THR A 1 200 ? -19.309 11.871 -4.141 1.00 80.75 200 THR A CA 1
ATOM 1657 C C . THR A 1 200 ? -19.477 12.056 -2.643 1.00 80.75 200 THR A C 1
ATOM 1659 O O . THR A 1 200 ? -19.375 11.095 -1.879 1.00 80.75 200 THR A O 1
ATOM 1662 N N . ALA A 1 201 ? -19.788 13.284 -2.223 1.00 84.94 201 ALA A N 1
ATOM 1663 C CA . ALA A 1 201 ? -20.126 13.570 -0.830 1.00 84.94 201 ALA A CA 1
ATOM 1664 C C . ALA A 1 201 ? -21.283 12.677 -0.346 1.00 84.94 201 ALA A C 1
ATOM 1666 O O . ALA A 1 201 ? -21.222 12.132 0.751 1.00 84.94 201 ALA A O 1
ATOM 1667 N N . LYS A 1 202 ? -22.287 12.446 -1.209 1.00 86.56 202 LYS A N 1
ATOM 1668 C CA . LYS A 1 202 ? -23.413 11.543 -0.934 1.00 86.56 202 LYS A CA 1
ATOM 1669 C C . LYS A 1 202 ? -22.959 10.109 -0.663 1.00 86.56 202 LYS A C 1
ATOM 1671 O O . LYS A 1 202 ? -23.296 9.568 0.381 1.00 86.56 202 LYS A O 1
ATOM 1676 N N . GLY A 1 203 ? -22.177 9.510 -1.562 1.00 84.44 203 GLY A N 1
ATOM 1677 C CA . GLY A 1 203 ? -21.708 8.140 -1.358 1.00 84.44 203 GLY A CA 1
ATOM 1678 C C . GLY A 1 203 ? -20.846 8.026 -0.100 1.00 84.44 203 GLY A C 1
ATOM 1679 O O . GLY A 1 203 ? -20.835 6.988 0.557 1.00 84.44 203 GLY A O 1
ATOM 1680 N N . LEU A 1 204 ? -20.098 9.089 0.235 1.00 85.06 204 LEU A N 1
ATOM 1681 C CA . LEU A 1 204 ? -19.213 9.076 1.396 1.00 85.06 204 LEU A CA 1
ATOM 1682 C C . LEU A 1 204 ? -20.054 9.099 2.665 1.00 85.06 204 LEU A C 1
ATOM 1684 O O . LEU A 1 204 ? -19.832 8.280 3.550 1.00 85.06 204 LEU A O 1
ATOM 1688 N N . ALA A 1 205 ? -21.059 9.974 2.708 1.00 89.62 205 ALA A N 1
ATOM 1689 C CA . ALA A 1 205 ? -22.035 10.026 3.785 1.00 89.62 205 ALA A CA 1
ATOM 1690 C C . ALA A 1 205 ? -22.779 8.691 3.947 1.00 89.62 205 ALA A C 1
ATOM 1692 O O . ALA A 1 205 ? -22.920 8.211 5.068 1.00 89.62 205 ALA A O 1
ATOM 1693 N N . GLU A 1 206 ? -23.191 8.048 2.849 1.00 90.00 206 GLU A N 1
ATOM 1694 C CA . GLU A 1 206 ? -23.840 6.730 2.882 1.00 90.00 206 GLU A CA 1
ATOM 1695 C C . GLU A 1 206 ? -22.935 5.668 3.521 1.00 90.00 206 GLU A C 1
ATOM 1697 O O . GLU A 1 206 ? -23.380 4.935 4.409 1.00 90.00 206 GLU A O 1
ATOM 1702 N N . LYS A 1 207 ? -21.651 5.621 3.138 1.00 86.12 207 LYS A N 1
ATOM 1703 C CA . LYS A 1 207 ? -20.704 4.658 3.712 1.00 86.12 207 LYS A CA 1
ATOM 1704 C C . LYS A 1 207 ? -20.348 4.970 5.164 1.00 86.12 207 LYS A C 1
ATOM 1706 O O . LYS A 1 207 ? -20.268 4.047 5.969 1.00 86.12 207 LYS A O 1
ATOM 1711 N N . LEU A 1 208 ? -20.164 6.243 5.517 1.00 89.94 208 LEU A N 1
ATOM 1712 C CA . LEU A 1 208 ? -19.935 6.661 6.903 1.00 89.94 208 LEU A CA 1
ATOM 1713 C C . LEU A 1 208 ? -21.132 6.297 7.785 1.00 89.94 208 LEU A C 1
ATOM 1715 O O . LEU A 1 208 ? -20.940 5.769 8.874 1.00 89.94 208 LEU A O 1
ATOM 1719 N N . ALA A 1 209 ? -22.359 6.494 7.299 1.00 91.44 209 ALA A N 1
ATOM 1720 C CA . ALA A 1 209 ? -23.565 6.115 8.026 1.00 91.44 209 ALA A CA 1
ATOM 1721 C C . ALA A 1 209 ? -23.679 4.591 8.206 1.00 91.44 209 ALA A C 1
ATOM 1723 O O . ALA A 1 209 ? -24.102 4.123 9.260 1.00 91.44 209 ALA A O 1
ATOM 1724 N N . GLU A 1 210 ? -23.297 3.803 7.196 1.00 89.00 210 GLU A N 1
ATOM 1725 C CA . GLU A 1 210 ? -23.227 2.341 7.305 1.00 89.00 210 GLU A CA 1
ATOM 1726 C C . GLU A 1 210 ? -22.222 1.897 8.375 1.00 89.00 210 GLU A C 1
ATOM 1728 O O . GLU A 1 210 ? -22.572 1.104 9.248 1.00 89.00 210 GLU A O 1
ATOM 1733 N N . LEU A 1 211 ? -21.003 2.442 8.345 1.00 88.38 211 LEU A N 1
ATOM 1734 C CA . LEU A 1 211 ? -19.961 2.137 9.328 1.00 88.38 211 LEU A CA 1
ATOM 1735 C C . LEU A 1 211 ? -20.357 2.591 10.738 1.00 88.38 211 LEU A C 1
ATOM 1737 O O . LEU A 1 211 ? -20.154 1.854 11.698 1.00 88.38 211 LEU A O 1
ATOM 1741 N N . SER A 1 212 ? -20.973 3.767 10.864 1.00 93.69 212 SER A N 1
ATOM 1742 C CA . SER A 1 212 ? -21.471 4.287 12.138 1.00 93.69 212 SER A CA 1
ATOM 1743 C C . SER A 1 212 ? -22.520 3.353 12.753 1.00 93.69 212 SER A C 1
ATOM 1745 O O . SER A 1 212 ? -22.403 2.990 13.921 1.00 93.69 212 SER A O 1
ATOM 1747 N N . ARG A 1 213 ? -23.479 2.853 11.957 1.00 92.88 213 ARG A N 1
ATOM 1748 C CA . ARG A 1 213 ? -24.450 1.847 12.429 1.00 92.88 213 ARG A CA 1
ATOM 1749 C C . ARG A 1 213 ? -23.767 0.567 12.906 1.00 92.88 213 ARG A C 1
ATOM 1751 O O . ARG A 1 213 ? -24.097 0.089 13.982 1.00 92.88 213 ARG A O 1
ATOM 1758 N N . GLN A 1 214 ? -22.775 0.062 12.170 1.00 91.00 214 GLN A N 1
ATOM 1759 C CA . GLN A 1 214 ? -22.022 -1.130 12.583 1.00 91.00 214 GLN A CA 1
ATOM 1760 C C . GLN A 1 214 ? -21.287 -0.923 13.915 1.00 91.00 214 GLN A C 1
ATOM 1762 O O . GLN A 1 214 ? -21.298 -1.811 14.765 1.00 91.00 214 GLN A O 1
ATOM 1767 N N . ILE A 1 215 ? -20.673 0.248 14.123 1.00 92.19 215 ILE A N 1
ATOM 1768 C CA . ILE A 1 215 ? -20.020 0.590 15.395 1.00 92.19 215 ILE A CA 1
ATOM 1769 C C . ILE A 1 215 ? -21.051 0.627 16.523 1.00 92.19 215 ILE A C 1
ATOM 1771 O O . ILE A 1 215 ? -20.826 0.012 17.561 1.00 92.19 215 ILE A O 1
ATOM 1775 N N . ARG A 1 216 ? -22.185 1.309 16.321 1.00 94.88 216 ARG A N 1
ATOM 1776 C CA . ARG A 1 216 ? -23.266 1.397 17.311 1.00 94.88 216 ARG A CA 1
ATOM 1777 C C . ARG A 1 216 ? -23.770 0.012 17.705 1.00 94.88 216 ARG A C 1
ATOM 1779 O O . ARG A 1 216 ? -23.849 -0.295 18.891 1.00 94.88 216 ARG A O 1
ATOM 1786 N N . ASP A 1 217 ? -24.080 -0.824 16.718 1.00 94.06 217 ASP A N 1
ATOM 1787 C CA . ASP A 1 217 ? -24.603 -2.169 16.949 1.00 94.06 217 ASP A CA 1
ATOM 1788 C C . ASP A 1 217 ? -23.576 -3.009 17.732 1.00 94.06 217 ASP A C 1
ATOM 1790 O O . ASP A 1 217 ? -23.925 -3.663 18.714 1.00 94.06 217 ASP A O 1
ATOM 1794 N N . ARG A 1 218 ? -22.280 -2.877 17.410 1.00 92.69 218 ARG A N 1
ATOM 1795 C CA . ARG A 1 218 ? -21.203 -3.547 18.148 1.00 92.69 218 ARG A CA 1
ATOM 1796 C C . ARG A 1 218 ? -21.031 -3.031 19.579 1.00 92.69 218 ARG A C 1
ATOM 1798 O O . ARG A 1 218 ? -20.759 -3.822 20.476 1.00 92.69 218 ARG A O 1
ATOM 1805 N N . VAL A 1 219 ? -21.175 -1.728 19.813 1.00 93.69 219 VAL A N 1
ATOM 1806 C CA . VAL A 1 219 ? -21.122 -1.141 21.164 1.00 93.69 219 VAL A CA 1
ATOM 1807 C C . VAL A 1 219 ? -22.288 -1.642 22.011 1.00 93.69 219 VAL A C 1
ATOM 1809 O O . VAL A 1 219 ? -22.074 -2.001 23.166 1.00 93.69 219 VAL A O 1
ATOM 1812 N N . ASN A 1 220 ? -23.489 -1.738 21.437 1.00 93.31 220 ASN A N 1
ATOM 1813 C CA . ASN A 1 220 ? -24.650 -2.310 22.118 1.00 93.31 220 ASN A CA 1
ATOM 1814 C C . ASN A 1 220 ? -24.424 -3.780 22.496 1.00 93.31 220 ASN A C 1
ATOM 1816 O O . ASN A 1 220 ? -24.686 -4.162 23.635 1.00 93.31 220 ASN A O 1
ATOM 1820 N N . GLU A 1 221 ? -23.887 -4.593 21.579 1.00 91.94 221 GLU A N 1
ATOM 1821 C CA . GLU A 1 221 ? -23.512 -5.985 21.872 1.00 91.94 221 GLU A CA 1
ATOM 1822 C C . GLU A 1 221 ? -22.510 -6.075 23.031 1.00 91.94 221 GLU A C 1
ATOM 1824 O O . GLU A 1 221 ? -22.667 -6.902 23.929 1.00 91.94 221 GLU A O 1
ATOM 1829 N N . VAL A 1 222 ? -21.490 -5.211 23.030 1.00 93.12 222 VAL A N 1
ATOM 1830 C CA . VAL A 1 222 ? -20.470 -5.179 24.085 1.00 93.12 222 VAL A CA 1
ATOM 1831 C C . VAL A 1 222 ? -21.070 -4.735 25.418 1.00 93.12 222 VAL A C 1
ATOM 1833 O O . VAL A 1 222 ? -20.816 -5.390 26.420 1.00 93.12 222 VAL A O 1
ATOM 1836 N N . LEU A 1 223 ? -21.905 -3.695 25.452 1.00 91.50 223 LEU A N 1
ATOM 1837 C CA . LEU A 1 223 ? -22.567 -3.229 26.678 1.00 91.50 223 LEU A CA 1
ATOM 1838 C C . LEU A 1 223 ? -23.518 -4.272 27.274 1.00 91.50 223 LEU A C 1
ATOM 1840 O O . LEU A 1 223 ? -23.630 -4.363 28.493 1.00 91.50 223 LEU A O 1
ATOM 1844 N N . ALA A 1 224 ? -24.190 -5.063 26.435 1.00 90.19 224 ALA A N 1
ATOM 1845 C CA . ALA A 1 224 ? -25.055 -6.147 26.895 1.00 90.19 224 ALA A CA 1
ATOM 1846 C C . ALA A 1 224 ? -24.263 -7.328 27.486 1.00 90.19 224 ALA A C 1
ATOM 1848 O O . ALA A 1 224 ? -24.781 -8.051 28.337 1.00 90.19 224 ALA A O 1
ATOM 1849 N N . ALA A 1 225 ? -23.023 -7.537 27.031 1.00 89.19 225 ALA A N 1
ATOM 1850 C CA . ALA A 1 225 ? -22.164 -8.638 27.461 1.00 89.19 225 ALA A CA 1
ATOM 1851 C C . ALA A 1 225 ? -21.169 -8.256 28.575 1.00 89.19 225 ALA A C 1
ATOM 1853 O O . ALA A 1 225 ? -20.719 -9.124 29.326 1.00 89.19 225 ALA A O 1
ATOM 1854 N N . GLU A 1 226 ? -20.783 -6.983 28.678 1.00 90.56 226 GLU A N 1
ATOM 1855 C CA . GLU A 1 226 ? -19.816 -6.499 29.659 1.00 90.56 226 GLU A CA 1
ATOM 1856 C C . GLU A 1 226 ? -20.414 -6.401 31.066 1.00 90.56 226 GLU A C 1
ATOM 1858 O O . GLU A 1 226 ? -21.551 -5.995 31.287 1.00 90.56 226 GLU A O 1
ATOM 1863 N N . THR A 1 227 ? -19.584 -6.709 32.062 1.00 89.31 227 THR A N 1
ATOM 1864 C CA . THR A 1 227 ? -19.896 -6.403 33.465 1.00 89.31 227 THR A CA 1
ATOM 1865 C C . THR A 1 227 ? -19.727 -4.906 33.750 1.00 89.31 227 THR A C 1
ATOM 1867 O O . THR A 1 227 ? -19.118 -4.176 32.967 1.00 89.31 227 THR A O 1
ATOM 1870 N N . GLU A 1 228 ? -20.156 -4.437 34.925 1.00 81.31 228 GLU A N 1
ATOM 1871 C CA . GLU A 1 228 ? -19.987 -3.035 35.357 1.00 81.31 228 GLU A CA 1
ATOM 1872 C C . GLU A 1 228 ? -18.527 -2.543 35.359 1.00 81.31 228 GLU A C 1
ATOM 1874 O O . GLU A 1 228 ? -18.260 -1.344 35.298 1.00 81.31 228 GLU A O 1
ATOM 1879 N N . LYS A 1 229 ? -17.554 -3.463 35.418 1.00 85.12 229 LYS A N 1
ATOM 1880 C CA . LYS A 1 229 ? -16.121 -3.133 35.380 1.00 85.12 229 LYS A CA 1
ATOM 1881 C C . LYS A 1 229 ? -15.536 -3.096 33.965 1.00 85.12 229 LYS A C 1
ATOM 1883 O O . LYS A 1 229 ? -14.353 -2.755 33.837 1.00 85.12 229 LYS A O 1
ATOM 1888 N N . GLY A 1 230 ? -16.328 -3.449 32.954 1.00 88.94 230 GLY A N 1
ATOM 1889 C CA . GLY A 1 230 ? -15.944 -3.445 31.548 1.00 88.94 230 GLY A CA 1
ATOM 1890 C C . GLY A 1 230 ? -15.548 -2.047 31.057 1.00 88.94 230 GLY A C 1
ATOM 1891 O O . GLY A 1 230 ? -16.049 -1.043 31.578 1.00 88.94 230 GLY A O 1
ATOM 1892 N N . PRO A 1 231 ? -14.589 -1.945 30.123 1.00 91.06 231 PRO A N 1
ATOM 1893 C CA . PRO A 1 231 ? -14.095 -0.664 29.629 1.00 91.06 231 PRO A CA 1
ATOM 1894 C C . PRO A 1 231 ? -15.188 0.190 28.975 1.00 91.06 231 PRO A C 1
ATOM 1896 O O . PRO A 1 231 ? -15.217 1.397 29.216 1.00 91.06 231 PRO A O 1
ATOM 1899 N N . VAL A 1 232 ? -16.099 -0.406 28.200 1.00 90.75 232 VAL A N 1
ATOM 1900 C CA . VAL A 1 232 ? -17.173 0.338 27.527 1.00 90.75 232 VAL A CA 1
ATOM 1901 C C . VAL A 1 232 ? -18.238 0.752 28.540 1.00 90.75 232 VAL A C 1
ATOM 1903 O O . VAL A 1 232 ? -18.666 1.907 28.538 1.00 90.75 232 VAL A O 1
ATOM 1906 N N . THR A 1 233 ? -18.583 -0.130 29.481 1.00 91.69 233 THR A N 1
ATOM 1907 C CA . THR A 1 233 ? -19.528 0.185 30.566 1.00 91.69 233 THR A CA 1
ATOM 1908 C C . THR A 1 233 ? -19.032 1.322 31.461 1.00 91.69 233 THR A C 1
ATOM 1910 O O . THR A 1 233 ? -19.795 2.230 31.794 1.00 91.69 233 THR A O 1
ATOM 1913 N N . LYS A 1 234 ? -17.737 1.347 31.806 1.00 92.94 234 LYS A N 1
ATOM 1914 C CA . LYS A 1 234 ? -17.129 2.468 32.546 1.00 92.94 234 LYS A CA 1
ATOM 1915 C C . LYS A 1 234 ? -17.203 3.778 31.773 1.00 92.94 234 LYS A C 1
ATOM 1917 O O . LYS A 1 234 ? -17.474 4.816 32.373 1.00 92.94 234 LYS A O 1
ATOM 1922 N N . LEU A 1 235 ? -16.968 3.728 30.462 1.00 90.88 235 LEU A N 1
ATOM 1923 C CA . LEU A 1 235 ? -17.063 4.905 29.606 1.00 90.88 235 LEU A CA 1
ATOM 1924 C C . LEU A 1 235 ? -18.493 5.457 29.595 1.00 90.88 235 LEU A C 1
ATOM 1926 O O . LEU A 1 235 ? -18.677 6.657 29.775 1.00 90.88 235 LEU A O 1
ATOM 1930 N N . TYR A 1 236 ? -19.493 4.579 29.467 1.00 92.19 236 TYR A N 1
ATOM 1931 C CA . TYR A 1 236 ? -20.909 4.935 29.553 1.00 92.19 236 TYR A CA 1
ATOM 1932 C C . TYR A 1 236 ? -21.264 5.579 30.898 1.00 92.19 236 TYR A C 1
ATOM 1934 O O . TYR A 1 236 ? -21.857 6.656 30.916 1.00 92.19 236 TYR A O 1
ATOM 1942 N N . ILE A 1 237 ? -20.860 4.973 32.021 1.00 89.94 237 ILE A N 1
ATOM 1943 C CA . ILE A 1 237 ? -21.118 5.514 33.366 1.00 89.94 237 ILE A CA 1
ATOM 1944 C C . ILE A 1 237 ? -20.486 6.902 33.524 1.00 89.94 237 ILE A C 1
ATOM 1946 O O . ILE A 1 237 ? -21.133 7.818 34.033 1.00 89.94 237 ILE A O 1
ATOM 1950 N N . ALA A 1 238 ? -19.248 7.079 33.058 1.00 89.25 238 ALA A N 1
ATOM 1951 C CA . ALA A 1 238 ? -18.571 8.371 33.095 1.00 89.25 238 ALA A CA 1
ATOM 1952 C C . ALA A 1 238 ? -19.294 9.422 32.236 1.00 89.25 238 ALA A C 1
ATOM 1954 O O . ALA A 1 238 ? -19.525 10.535 32.704 1.00 89.25 238 ALA A O 1
ATOM 1955 N N . PHE A 1 239 ? -19.708 9.066 31.014 1.00 88.00 239 PHE A N 1
ATOM 1956 C CA . PHE A 1 239 ? -20.460 9.955 30.120 1.00 88.00 239 PHE A CA 1
ATOM 1957 C C . PHE A 1 239 ? -21.806 10.367 30.718 1.00 88.00 239 PHE A C 1
ATOM 1959 O O . PHE A 1 239 ? -22.173 11.543 30.703 1.00 88.00 239 PHE A O 1
ATOM 1966 N N . LYS A 1 240 ? -22.524 9.400 31.291 1.00 89.38 240 LYS A N 1
ATOM 1967 C CA . LYS A 1 240 ? -23.801 9.625 31.961 1.00 89.38 240 LYS A CA 1
ATOM 1968 C C . LYS A 1 240 ? -23.647 10.551 33.168 1.00 89.38 240 LYS A C 1
ATOM 1970 O O . LYS A 1 240 ? -24.441 11.468 33.341 1.00 89.38 240 LYS A O 1
ATOM 1975 N N . GLY A 1 241 ? -22.609 10.345 33.979 1.00 87.62 241 GLY A N 1
ATOM 1976 C CA . GLY A 1 241 ? -22.347 11.167 35.161 1.00 87.62 241 GLY A CA 1
ATOM 1977 C C . GLY A 1 241 ? -21.879 12.590 34.846 1.00 87.62 241 GLY A C 1
ATOM 1978 O O . GLY A 1 241 ? -22.230 13.515 35.572 1.00 87.62 241 GLY A O 1
ATOM 1979 N N . ALA A 1 242 ? -21.098 12.775 33.780 1.00 86.44 242 ALA A N 1
ATOM 1980 C CA . ALA A 1 242 ? -20.492 14.066 33.455 1.00 86.44 242 ALA A CA 1
ATOM 1981 C C . ALA A 1 242 ? -21.346 14.946 32.531 1.00 86.44 242 ALA A C 1
ATOM 1983 O O . ALA A 1 242 ? -21.240 16.168 32.600 1.00 86.44 242 ALA A O 1
ATOM 1984 N N . LEU A 1 243 ? -22.145 14.344 31.644 1.00 80.56 243 LEU A N 1
ATOM 1985 C CA . LEU A 1 243 ? -22.775 15.065 30.537 1.00 80.56 243 LEU A CA 1
ATOM 1986 C C . LEU A 1 243 ? -24.305 14.997 30.574 1.00 80.56 243 LEU A C 1
ATOM 1988 O O . LEU A 1 243 ? -24.966 16.028 30.484 1.00 80.56 243 LEU A O 1
ATOM 1992 N N . ILE A 1 244 ? -24.875 13.790 30.675 1.00 81.62 244 ILE A N 1
ATOM 1993 C CA . ILE A 1 244 ? -26.322 13.567 30.535 1.00 81.62 244 ILE A CA 1
ATOM 1994 C C . ILE A 1 244 ? -26.777 12.489 31.526 1.00 81.62 244 ILE A C 1
ATOM 1996 O O . ILE A 1 244 ? -26.687 11.295 31.252 1.00 81.62 244 ILE A O 1
ATOM 2000 N N . HIS A 1 245 ? -27.328 12.919 32.661 1.00 80.62 245 HIS A N 1
ATOM 2001 C CA . HIS A 1 245 ? -27.761 12.028 33.748 1.00 80.62 245 HIS A CA 1
ATOM 2002 C C . HIS A 1 245 ? -28.830 10.986 33.360 1.00 80.62 245 HIS A C 1
ATOM 2004 O O . HIS A 1 245 ? -28.859 9.905 33.947 1.00 80.62 245 HIS A O 1
ATOM 2010 N N . ASP A 1 246 ? -29.635 11.256 32.327 1.00 83.75 246 ASP A N 1
ATOM 2011 C CA . ASP A 1 246 ? -30.702 10.373 31.830 1.00 83.75 246 ASP A CA 1
ATOM 2012 C C . ASP A 1 246 ? -30.311 9.593 30.562 1.00 83.75 246 ASP A C 1
ATOM 2014 O O . ASP A 1 246 ? -31.165 9.018 29.887 1.00 83.75 246 ASP A O 1
ATOM 2018 N N . LEU A 1 247 ? -29.017 9.551 30.225 1.00 87.81 247 LEU A N 1
ATOM 2019 C CA . LEU A 1 247 ? -28.529 8.857 29.034 1.00 87.81 247 LEU A CA 1
ATOM 2020 C C . LEU A 1 247 ? -28.835 7.356 29.117 1.00 87.81 247 LEU A C 1
ATOM 2022 O O . LEU A 1 247 ? -28.475 6.694 30.099 1.00 87.81 247 LEU A O 1
ATOM 2026 N N . LYS A 1 248 ? -29.487 6.820 28.081 1.00 90.31 248 LYS A N 1
ATOM 2027 C CA . LYS A 1 248 ? -29.706 5.379 27.912 1.00 90.31 248 LYS A CA 1
ATOM 2028 C C . LYS A 1 248 ? -28.520 4.746 27.189 1.00 90.31 248 LYS A C 1
ATOM 2030 O O . LYS A 1 248 ? -27.793 5.419 26.464 1.00 90.31 248 LYS A O 1
ATOM 2035 N N . ALA A 1 249 ? -28.350 3.436 27.356 1.00 87.75 249 ALA A N 1
ATOM 2036 C CA . ALA A 1 249 ? -27.265 2.694 26.712 1.00 87.75 249 ALA A CA 1
ATOM 2037 C C . ALA A 1 249 ? -27.301 2.810 25.174 1.00 87.75 249 ALA A C 1
ATOM 2039 O O . ALA A 1 249 ? -26.260 3.019 24.559 1.00 87.75 249 ALA A O 1
ATOM 2040 N N . GLU A 1 250 ? -28.492 2.758 24.568 1.00 89.50 250 GLU A N 1
ATOM 2041 C CA . GLU A 1 250 ? -28.667 2.910 23.115 1.00 89.50 250 GLU A CA 1
ATOM 2042 C C . GLU A 1 250 ? -28.277 4.313 22.626 1.00 89.50 250 GLU A C 1
ATOM 2044 O O . GLU A 1 250 ? -27.549 4.445 21.641 1.00 89.50 250 GLU A O 1
ATOM 2049 N N . ASP A 1 251 ? -28.695 5.356 23.351 1.00 90.38 251 ASP A N 1
ATOM 2050 C CA . ASP A 1 251 ? -28.366 6.753 23.038 1.00 90.38 251 ASP A CA 1
ATOM 2051 C C . ASP A 1 251 ? -26.858 7.019 23.196 1.00 90.38 251 ASP A C 1
ATOM 2053 O O . ASP A 1 251 ? -26.243 7.740 22.403 1.00 90.38 251 ASP A O 1
ATOM 2057 N N . PHE A 1 252 ? -26.233 6.390 24.200 1.00 93.62 252 PHE A N 1
ATOM 2058 C CA . PHE A 1 252 ? -24.785 6.405 24.375 1.00 93.62 252 PHE A CA 1
ATOM 2059 C C . PHE A 1 252 ? -24.073 5.731 23.201 1.00 93.62 252 PHE A C 1
ATOM 2061 O O . PHE A 1 252 ? -23.141 6.317 22.654 1.00 93.62 252 PHE A O 1
ATOM 2068 N N . ALA A 1 253 ? -24.501 4.533 22.795 1.00 93.75 253 ALA A N 1
ATOM 2069 C CA . ALA A 1 253 ? -23.890 3.809 21.684 1.00 93.75 253 ALA A CA 1
ATOM 2070 C C . ALA A 1 253 ? -23.983 4.595 20.369 1.00 93.75 253 ALA A C 1
ATOM 2072 O O . ALA A 1 253 ? -23.022 4.614 19.596 1.00 93.75 253 ALA A O 1
ATOM 2073 N N . ASP A 1 254 ? -25.107 5.276 20.131 1.00 91.94 254 ASP A N 1
ATOM 2074 C CA . ASP A 1 254 ? -25.297 6.125 18.955 1.00 91.94 254 ASP A CA 1
ATOM 2075 C C . ASP A 1 254 ? -24.364 7.344 18.987 1.00 91.94 254 ASP A C 1
ATOM 2077 O O . ASP A 1 254 ? -23.594 7.569 18.051 1.00 91.94 254 ASP A O 1
ATOM 2081 N N . THR A 1 255 ? -24.327 8.064 20.111 1.00 90.38 255 THR A N 1
ATOM 2082 C CA . THR A 1 255 ? -23.428 9.215 20.306 1.00 90.38 255 THR A CA 1
ATOM 2083 C C . THR A 1 255 ? -21.960 8.814 20.168 1.00 90.38 255 THR A C 1
ATOM 2085 O O . THR A 1 255 ? -21.166 9.505 19.521 1.00 90.38 255 THR A O 1
ATOM 2088 N N . PHE A 1 256 ? -21.590 7.668 20.741 1.00 92.00 256 PHE A N 1
ATOM 2089 C CA . PHE A 1 256 ? -20.253 7.100 20.645 1.00 92.00 256 PHE A CA 1
ATOM 2090 C C . PHE A 1 256 ? -19.885 6.814 19.184 1.00 92.00 256 PHE A C 1
ATOM 2092 O O . PHE A 1 256 ? -18.839 7.257 18.705 1.00 92.00 256 PHE A O 1
ATOM 2099 N N . ALA A 1 257 ? -20.760 6.125 18.447 1.00 92.75 257 ALA A N 1
ATOM 2100 C CA . A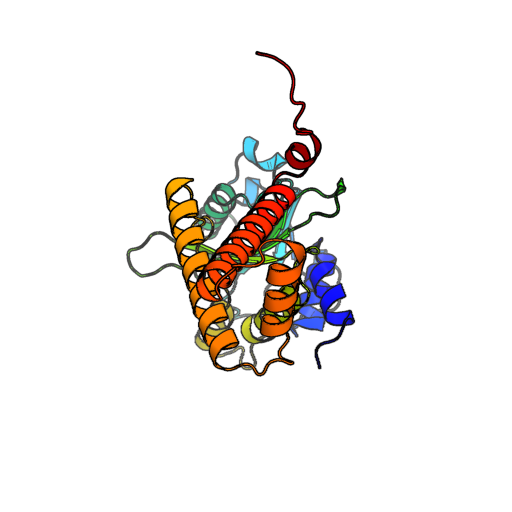LA A 1 257 ? -20.524 5.778 17.053 1.00 92.75 257 ALA A CA 1
ATOM 2101 C C . ALA A 1 257 ? -20.410 7.012 16.149 1.00 92.75 257 ALA A C 1
ATOM 2103 O O . ALA A 1 257 ? -19.524 7.063 15.289 1.00 92.75 257 ALA A O 1
ATOM 2104 N N . GLN A 1 258 ? -21.264 8.018 16.347 1.00 89.88 258 GLN A N 1
ATOM 2105 C CA . GLN A 1 258 ? -21.180 9.290 15.630 1.00 89.88 258 GLN A CA 1
ATOM 2106 C C . GLN A 1 258 ? -19.853 9.999 15.923 1.00 89.88 258 GLN A C 1
ATOM 2108 O O . GLN A 1 258 ? -19.145 10.376 14.989 1.00 89.88 258 GLN A O 1
ATOM 2113 N N . THR A 1 259 ? -19.469 10.109 17.199 1.00 90.75 259 THR A N 1
ATOM 2114 C CA . THR A 1 259 ? -18.228 10.781 17.624 1.00 90.75 259 THR A CA 1
ATOM 2115 C C . THR A 1 259 ? -16.996 10.134 16.996 1.00 90.75 259 THR A C 1
ATOM 2117 O O . THR A 1 259 ? -16.151 10.829 16.436 1.00 90.75 259 THR A O 1
ATOM 2120 N N . ILE A 1 260 ? -16.912 8.800 17.014 1.00 90.19 260 ILE A N 1
ATOM 2121 C CA . ILE A 1 260 ? -15.815 8.067 16.370 1.00 90.19 260 ILE A CA 1
ATOM 2122 C C . ILE A 1 260 ? -15.826 8.278 14.853 1.00 90.19 260 ILE A C 1
ATOM 2124 O O . ILE A 1 260 ? -14.779 8.533 14.260 1.00 90.19 260 ILE A O 1
ATOM 2128 N N . THR A 1 261 ? -16.997 8.216 14.217 1.00 88.25 261 THR A N 1
ATOM 2129 C CA . THR A 1 261 ? -17.125 8.373 12.760 1.00 88.25 261 THR A CA 1
ATOM 2130 C C . THR A 1 261 ? -16.679 9.764 12.307 1.00 88.25 261 THR A C 1
ATOM 2132 O O . THR A 1 261 ? -15.863 9.881 11.392 1.00 88.25 261 THR A O 1
ATOM 2135 N N . TYR A 1 262 ? -17.157 10.820 12.970 1.00 86.81 262 TYR A N 1
ATOM 2136 C CA . TYR A 1 262 ? -16.751 12.194 12.675 1.00 86.81 262 TYR A CA 1
ATOM 2137 C C . TYR A 1 262 ? -15.293 12.462 13.044 1.00 86.81 262 TYR A C 1
ATOM 2139 O O . TYR A 1 262 ? -14.597 13.125 12.279 1.00 86.81 262 TYR A O 1
ATOM 2147 N N . GLY A 1 263 ? -14.803 11.917 14.160 1.00 87.06 263 GLY A N 1
ATOM 2148 C CA . GLY A 1 263 ? -13.404 12.040 14.565 1.00 87.06 263 GLY A CA 1
ATOM 2149 C C . GLY A 1 263 ? -12.448 11.426 13.540 1.00 87.06 263 GLY A C 1
ATOM 2150 O O . GLY A 1 263 ? -11.504 12.084 13.106 1.00 87.06 263 GLY A O 1
ATOM 2151 N N . LEU A 1 264 ? -12.729 10.201 13.084 1.00 84.81 264 LEU A N 1
ATOM 2152 C CA . LEU A 1 264 ? -11.937 9.523 12.052 1.00 84.81 264 LEU A CA 1
ATOM 2153 C C . LEU A 1 264 ? -12.025 10.231 10.698 1.00 84.81 264 LEU A C 1
ATOM 2155 O O . LEU A 1 264 ? -11.012 10.364 10.013 1.00 84.81 264 LEU A O 1
ATOM 2159 N N . PHE A 1 265 ? -13.212 10.704 10.312 1.00 85.00 265 PHE A N 1
ATOM 2160 C CA . PHE A 1 265 ? -13.376 11.485 9.089 1.00 85.00 265 PHE A CA 1
ATOM 2161 C C . PHE A 1 265 ? -12.579 12.794 9.145 1.00 85.00 265 PHE A C 1
ATOM 2163 O O . PHE A 1 265 ? -11.838 13.088 8.210 1.00 85.00 265 PHE A O 1
ATOM 2170 N N . SER A 1 266 ? -12.676 13.537 10.249 1.00 83.12 266 SER A N 1
ATOM 2171 C CA . SER A 1 266 ? -11.929 14.778 10.472 1.00 83.12 266 SER A CA 1
ATOM 2172 C C . SER A 1 266 ? -10.421 14.539 10.393 1.00 83.12 266 SER A C 1
ATOM 2174 O O . SER A 1 266 ? -9.736 15.194 9.612 1.00 83.12 266 SER A O 1
ATOM 2176 N N . ALA A 1 267 ? -9.910 13.518 11.091 1.00 76.06 267 ALA A N 1
ATOM 2177 C CA . ALA A 1 267 ? -8.500 13.138 11.021 1.00 76.06 267 ALA A CA 1
ATOM 2178 C C . ALA A 1 267 ? -8.057 12.787 9.588 1.00 76.06 267 ALA A C 1
ATOM 2180 O O . ALA A 1 267 ? -6.992 13.216 9.142 1.00 76.06 267 ALA A O 1
ATOM 2181 N N . ALA A 1 268 ? -8.882 12.047 8.839 1.00 72.44 268 ALA A N 1
ATOM 2182 C CA . ALA A 1 268 ? -8.588 11.686 7.454 1.00 72.44 268 ALA A CA 1
ATOM 2183 C C . ALA A 1 268 ? -8.573 12.900 6.507 1.00 72.44 268 ALA A C 1
ATOM 2185 O O . ALA A 1 268 ? -7.748 12.947 5.593 1.00 72.44 268 ALA A O 1
ATOM 2186 N N . VAL A 1 269 ? -9.465 13.876 6.711 1.00 76.25 269 VAL A N 1
ATOM 2187 C CA . VAL A 1 269 ? -9.489 15.129 5.939 1.00 76.25 269 VAL A CA 1
ATOM 2188 C C . VAL A 1 269 ? -8.262 15.976 6.260 1.00 76.25 269 VAL A C 1
ATOM 2190 O O . VAL A 1 269 ? -7.555 16.364 5.332 1.00 76.25 269 VAL A O 1
ATOM 2193 N N . SER A 1 270 ? -7.962 16.184 7.543 1.00 72.44 270 SER A N 1
ATOM 2194 C CA . SER A 1 270 ? -6.810 16.977 7.987 1.00 72.44 270 SER A CA 1
ATOM 2195 C C . SER A 1 270 ? -5.483 16.412 7.485 1.00 72.44 270 SER A C 1
ATOM 2197 O O . SER A 1 270 ? -4.629 17.170 7.043 1.00 72.44 270 SER A O 1
ATOM 2199 N N . ARG A 1 271 ? -5.327 15.080 7.462 1.00 64.19 271 ARG A N 1
ATOM 2200 C CA . ARG A 1 271 ? -4.140 14.422 6.890 1.00 64.19 271 ARG A CA 1
ATOM 2201 C C . ARG A 1 271 ? -3.977 14.689 5.392 1.00 64.19 271 ARG A C 1
ATOM 2203 O O . ARG A 1 271 ? -2.864 14.766 4.896 1.00 64.19 271 ARG A O 1
ATOM 2210 N N . ARG A 1 272 ? -5.082 14.784 4.647 1.00 62.09 272 ARG A N 1
ATOM 2211 C CA . ARG A 1 272 ? -5.060 14.903 3.178 1.00 62.09 272 ARG A CA 1
ATOM 2212 C C . ARG A 1 272 ? -5.007 16.352 2.688 1.00 62.09 272 ARG A C 1
ATOM 2214 O O . ARG A 1 272 ? -4.680 16.568 1.521 1.00 62.09 272 ARG A O 1
ATOM 2221 N N . TYR A 1 273 ? -5.354 17.304 3.552 1.00 64.88 273 TYR A N 1
ATOM 2222 C CA . TYR A 1 273 ? -5.378 18.741 3.280 1.00 64.88 273 TYR A CA 1
ATOM 2223 C C . TYR A 1 273 ? -4.859 19.525 4.504 1.00 64.88 273 TYR A C 1
ATOM 2225 O O . TYR A 1 273 ? -5.643 20.202 5.174 1.00 64.88 273 TYR A O 1
ATOM 2233 N N . PRO A 1 274 ? -3.552 19.438 4.821 1.00 53.81 274 PRO A N 1
ATOM 2234 C CA . PRO A 1 274 ? -2.981 20.067 6.015 1.00 53.81 274 PRO A CA 1
ATOM 2235 C C . PRO A 1 274 ? -3.152 21.598 6.040 1.00 53.81 274 PRO A C 1
ATOM 2237 O O . PRO A 1 274 ? -3.407 22.165 7.101 1.00 53.81 274 PRO A O 1
ATOM 2240 N N . GLU A 1 275 ? -3.128 22.266 4.881 1.00 53.38 275 GLU A N 1
ATOM 2241 C CA . GLU A 1 275 ? -3.325 23.724 4.780 1.00 53.38 275 GLU A CA 1
ATOM 2242 C C . GLU A 1 275 ? -4.744 24.187 5.169 1.00 53.38 275 GLU A C 1
ATOM 2244 O O . GLU A 1 275 ? -4.926 25.283 5.700 1.00 53.38 275 GLU A O 1
ATOM 2249 N N . GLU A 1 276 ? -5.767 23.345 4.979 1.00 51.31 276 GLU A N 1
ATOM 2250 C CA . GLU A 1 276 ? -7.148 23.680 5.359 1.00 51.31 276 GLU A CA 1
ATOM 2251 C C . GLU A 1 276 ? -7.418 23.450 6.855 1.00 51.31 276 GLU A C 1
ATOM 2253 O O . GLU A 1 276 ? -8.308 24.086 7.425 1.00 51.31 276 GLU A O 1
ATOM 2258 N N . ALA A 1 277 ? -6.629 22.592 7.513 1.00 46.06 277 ALA A N 1
ATOM 2259 C CA . ALA A 1 277 ? -6.757 22.305 8.942 1.00 46.06 277 ALA A CA 1
ATOM 2260 C C . ALA A 1 277 ? -6.310 23.486 9.830 1.00 46.06 277 ALA A C 1
ATOM 2262 O O . ALA A 1 277 ? -6.792 23.623 10.954 1.00 46.06 277 ALA A O 1
ATOM 2263 N N . GLY A 1 278 ? -5.434 24.363 9.323 1.00 41.75 278 GLY A N 1
ATOM 2264 C CA . GLY A 1 278 ? -4.943 25.554 10.029 1.00 41.75 278 GLY A CA 1
ATOM 2265 C C . GLY A 1 278 ? -5.743 26.844 9.796 1.00 41.75 278 GLY A C 1
ATOM 2266 O O . GLY A 1 278 ? -5.533 27.815 10.518 1.00 41.75 278 GLY A O 1
ATOM 2267 N N . SER A 1 279 ? -6.661 26.886 8.821 1.00 35.78 279 SER A N 1
ATOM 2268 C CA . SER A 1 279 ? -7.277 28.149 8.364 1.00 35.78 279 SER A CA 1
ATOM 2269 C C . SER A 1 279 ? -8.726 28.385 8.815 1.00 35.78 279 SER A C 1
ATOM 2271 O O . SER A 1 279 ? -9.340 29.371 8.403 1.00 35.78 279 SER A O 1
ATOM 2273 N N . LYS A 1 280 ? -9.312 27.536 9.661 1.00 40.56 280 LYS A N 1
ATOM 2274 C CA . LYS A 1 280 ? -10.631 27.827 10.245 1.00 40.56 280 LYS A CA 1
ATOM 2275 C C . LYS A 1 280 ? -10.613 27.665 11.753 1.00 40.56 280 LYS A C 1
ATOM 2277 O O . LYS A 1 280 ? -11.283 26.801 12.314 1.00 40.56 280 LYS A O 1
ATOM 2282 N N . SER A 1 281 ? -9.934 28.599 12.419 1.00 31.52 281 SER A N 1
ATOM 2283 C CA . SER A 1 281 ? -10.581 29.201 13.579 1.00 31.52 281 SER A CA 1
ATOM 2284 C C . SER A 1 281 ? -11.974 29.633 13.116 1.00 31.52 281 SER A C 1
ATOM 2286 O O . SER A 1 281 ? -12.129 30.416 12.180 1.00 31.52 281 SER A O 1
ATOM 2288 N N . LEU A 1 282 ? -13.005 29.035 13.707 1.00 34.12 282 LEU A N 1
ATOM 2289 C CA . LEU A 1 282 ? -14.363 29.549 13.634 1.00 34.12 282 LEU A CA 1
ATOM 2290 C C . LEU A 1 282 ? -14.339 30.933 14.293 1.00 34.12 282 LEU A C 1
ATOM 2292 O O . LEU A 1 282 ? -14.629 31.071 15.477 1.00 34.12 282 LEU A O 1
ATOM 2296 N N . THR A 1 283 ? -13.945 31.961 13.544 1.00 29.14 283 THR A N 1
ATOM 2297 C CA . THR A 1 283 ? -14.294 33.334 13.878 1.00 29.14 283 THR A CA 1
ATOM 2298 C C . THR A 1 283 ? -15.783 33.449 13.606 1.00 29.14 283 THR A C 1
ATOM 2300 O O . THR A 1 283 ? -16.231 33.730 12.495 1.00 29.14 283 THR A O 1
ATOM 2303 N N . THR A 1 284 ? -16.566 33.153 14.639 1.00 37.59 284 THR A N 1
ATOM 2304 C CA . THR A 1 284 ? -17.798 33.882 14.914 1.00 37.59 284 THR A CA 1
ATOM 2305 C C . THR A 1 284 ? -17.475 35.358 14.756 1.00 37.59 284 THR A C 1
ATOM 2307 O O . THR A 1 284 ? -16.816 35.904 15.627 1.00 37.59 284 THR A O 1
ATOM 2310 N N . GLU A 1 285 ? -17.835 35.941 13.615 1.00 29.53 285 GLU A N 1
ATOM 2311 C CA . GLU A 1 285 ? -18.085 37.370 13.422 1.00 29.53 285 GLU A CA 1
ATOM 2312 C C . GLU A 1 285 ? -18.385 37.635 11.939 1.00 29.53 285 GLU A C 1
ATOM 2314 O O . GLU A 1 285 ? -17.489 37.787 11.112 1.00 29.53 285 GLU A O 1
ATOM 2319 N N . THR A 1 286 ? -19.672 37.771 11.610 1.00 29.61 286 THR A N 1
ATOM 2320 C CA . THR A 1 286 ? -20.314 39.058 11.249 1.00 29.61 286 THR A CA 1
ATOM 2321 C C . THR A 1 286 ? -21.398 38.850 10.173 1.00 29.61 286 THR A C 1
ATOM 2323 O O . THR A 1 286 ? -21.077 38.679 9.001 1.00 29.61 286 THR A O 1
ATOM 2326 N N . ILE A 1 287 ? -22.657 38.956 10.638 1.00 33.91 287 ILE A N 1
ATOM 2327 C CA . ILE A 1 287 ? -23.968 39.130 9.955 1.00 33.91 287 ILE A CA 1
ATOM 2328 C C . ILE A 1 287 ? -24.524 37.945 9.157 1.00 33.91 287 ILE A C 1
ATOM 2330 O O . ILE A 1 287 ? -24.047 37.662 8.040 1.00 33.91 287 ILE A O 1
#

pLDDT: mean 83.07, std 14.88, range [29.14, 96.44]

Secondary structure (DSSP, 8-state):
---HHHHHHHHT--SHHHHHHHHHHHH---PPSS-HHHHEEE--GGGGT--TTTGGGEEEEEEEPPSSTT---EEEEEEE-SSS--HHHHHHHHHHHTS--SSS------GGGEEEEEEES-TTTT--EEEEEEEE--TTSPPEEEEEEEETTS-HHHHHHHHHHHHHHHSPPS-SS-HHHHHHHHHTT--SBTT-S--SHHHHHHHHHHHHHHHHHHHHHHHHH--TTSHHHHHHHHHHHHT-TT--HHHHHHHHHHHHHHHHHHHHHHHH-HHHHSS--------

Radius of gyration: 23.57 Å; chains: 1; bounding box: 56×62×68 Å

Foldseek 3Di:
DDDPVLLCLLQPPADPVSVVVCCVPQQVPPQDPDDLVVQWDWDQLVNLVHDPVCRVQWDTKIWGDDPDPPQQATEMETETADQDDPVVSVVSSLVSLQDPDPPDPRDRHDQLRYKYWYWYRDPVVQFIKIKIWGWDDDPPDDTFIFIDIDHSPDDPVVSVVSSCLCNFQVRDDPDSVPNVVNSVSNCVRRPGTDPVPDPDPVVVVVVLVVQLVVQLVVLLVCCVVDDCPDPSNVVVVVCCVPPNVPDDSSNVSNVVSVCVSVVVVVVVVCSSCVVVVPPDPPPPDDD